Protein AF-A0A2V6KGW3-F1 (afdb_monomer)

Radius of gyration: 39.51 Å; Cα contacts (8 Å, |Δi|>4): 519; chains: 1; bounding box: 94×76×123 Å

Secondary structure (DSSP, 8-state):
--PPPSS-EEEES---S--BSSSTTB-B-TTS-BSS-EEEEEE-SSTTT-TTTT-TTTS----SGGGTTSS-BPPSEEEE----EEEEEETTSSSPEEEEEEPPPPPP-TT---TTPPPPPTT----S--EEEE--GGG-B-TTSPBPPTT-EEEEEEEEE-S-TTSTT--EEEEEEEEEE-PPPP-----------------------------------------------PPPP----------PPPPP--PPPPEEEEEEE--SSTT---EEEEEEEESSSS-EEEEETTEEEEE-STTEEEEEEEEPSS----

pLDDT: mean 72.22, std 17.81, range [37.62, 96.19]

Sequence (318 aa):
MASPGPTAQSVTNPQVGSTFDSGDLAGVDISNRPMFPALFITDITDPSTNPLAGDWQYDGTCSDLACSGRNGIPPHFVSGTWKGAVRLVDKTKNPPAITITPDSDPAVNNWNLGPGADQVPLGLTNQGYGAEVRWDIVRLWDKDGNPLQSGHTYRLYVMVHDGDQNNSGGDAGQMCGYIITLSAPSPTPTSTPTATFTPTATATATPTATFTPTATATSTPTATFTPTATATATATATFTPTPTATSTPTPTPTCAAITASETTTPASCFGGSNGSVTVTVSGGTAPYDVTVDGVTHSVATSGGTTTFTGLASGTYPA

Mean predicted aligned error: 18.61 Å

Structure (mmCIF, N/CA/C/O backbone):
data_AF-A0A2V6KGW3-F1
#
_entry.id   AF-A0A2V6KGW3-F1
#
loop_
_atom_site.group_PDB
_atom_site.id
_atom_site.type_symbol
_atom_site.label_atom_id
_atom_site.label_alt_id
_atom_site.label_comp_id
_atom_site.label_asym_id
_atom_site.label_entity_id
_atom_site.label_seq_id
_atom_site.pdbx_PDB_ins_code
_atom_site.Cartn_x
_atom_site.Cartn_y
_atom_site.Cartn_z
_atom_site.occupancy
_atom_site.B_iso_or_equiv
_atom_site.auth_seq_id
_atom_site.auth_comp_id
_atom_site.auth_asym_id
_atom_site.auth_atom_id
_atom_site.pdbx_PDB_model_num
ATOM 1 N N . MET A 1 1 ? 7.043 -20.577 -9.096 1.00 44.88 1 MET A N 1
ATOM 2 C CA . MET A 1 1 ? 6.430 -19.280 -9.439 1.00 44.88 1 MET A CA 1
ATOM 3 C C . MET A 1 1 ? 5.414 -19.522 -10.538 1.00 44.88 1 MET A C 1
ATOM 5 O O . MET A 1 1 ? 5.776 -20.149 -11.528 1.00 44.88 1 MET A O 1
ATOM 9 N N . ALA A 1 2 ? 4.154 -19.126 -10.351 1.00 37.62 2 ALA A N 1
ATOM 10 C CA . ALA A 1 2 ? 3.209 -19.096 -11.464 1.00 37.62 2 ALA A CA 1
ATOM 11 C C . ALA A 1 2 ? 3.734 -18.058 -12.464 1.00 37.62 2 ALA A C 1
ATOM 13 O O . ALA A 1 2 ? 3.895 -16.893 -12.111 1.00 37.62 2 ALA A O 1
ATOM 14 N N . SER A 1 3 ? 4.116 -18.508 -13.656 1.00 42.09 3 SER A N 1
ATOM 15 C CA . SER A 1 3 ? 4.583 -17.615 -14.714 1.00 42.09 3 SER A CA 1
ATOM 16 C C . SER A 1 3 ? 3.404 -16.732 -15.145 1.00 42.09 3 SER A C 1
ATOM 18 O O . SER A 1 3 ? 2.329 -17.284 -15.400 1.00 42.09 3 SER A O 1
ATOM 20 N N . PRO A 1 4 ? 3.551 -15.394 -15.176 1.00 52.88 4 PRO A N 1
ATOM 21 C CA . PRO A 1 4 ? 2.487 -14.517 -15.643 1.00 52.88 4 PRO A CA 1
ATOM 22 C C . PRO A 1 4 ? 2.170 -14.868 -17.101 1.00 52.88 4 PRO A C 1
ATOM 24 O O . PRO A 1 4 ? 3.038 -14.841 -17.972 1.00 52.88 4 PRO A O 1
ATOM 27 N N . GLY A 1 5 ? 0.929 -15.285 -17.351 1.00 50.62 5 GLY A N 1
ATOM 28 C CA . GLY A 1 5 ? 0.450 -15.548 -18.705 1.00 50.62 5 GLY A CA 1
ATOM 29 C C . GLY A 1 5 ? 0.170 -14.242 -19.461 1.00 50.62 5 GLY A C 1
ATOM 30 O O . GLY A 1 5 ? 0.071 -13.185 -18.844 1.00 50.62 5 GLY A O 1
ATOM 31 N N . PRO A 1 6 ? -0.046 -14.294 -20.786 1.00 55.75 6 PRO A N 1
ATOM 32 C CA . PRO A 1 6 ? -0.282 -13.115 -21.633 1.00 55.75 6 PRO A CA 1
ATOM 33 C C . PRO A 1 6 ? -1.623 -12.401 -21.374 1.00 55.75 6 PRO A C 1
ATOM 35 O O . PRO A 1 6 ? -1.976 -11.470 -22.088 1.00 55.75 6 PRO A O 1
ATOM 38 N N . THR A 1 7 ? -2.397 -12.841 -20.387 1.00 67.25 7 THR A N 1
ATOM 39 C CA . THR A 1 7 ? -3.729 -12.329 -20.056 1.00 67.25 7 THR A CA 1
ATOM 40 C C . THR A 1 7 ? -3.760 -11.922 -18.600 1.00 67.25 7 THR A C 1
ATOM 42 O O . THR A 1 7 ? -3.143 -12.591 -17.770 1.00 67.25 7 THR A O 1
ATOM 45 N N . ALA A 1 8 ? -4.519 -10.868 -18.302 1.00 77.94 8 ALA A N 1
ATOM 46 C CA . ALA A 1 8 ? -4.735 -10.415 -16.940 1.00 77.94 8 ALA A CA 1
ATOM 47 C C . ALA A 1 8 ? -5.280 -11.549 -16.059 1.00 77.94 8 ALA A C 1
ATOM 49 O O . ALA A 1 8 ? -6.185 -12.289 -16.460 1.00 77.94 8 ALA A O 1
ATOM 50 N N . GLN A 1 9 ? -4.688 -11.713 -14.882 1.00 84.94 9 GLN A N 1
ATOM 51 C CA . GLN A 1 9 ? -4.981 -12.798 -13.948 1.00 84.94 9 GLN A CA 1
ATOM 52 C C . GLN A 1 9 ? -5.084 -12.251 -12.533 1.00 84.94 9 GLN A C 1
ATOM 54 O O . GLN A 1 9 ? -4.666 -11.132 -12.274 1.00 84.94 9 GLN A O 1
ATOM 59 N N . SER A 1 10 ? -5.590 -13.073 -11.617 1.00 89.94 10 SER A N 1
ATOM 60 C CA . SER A 1 10 ? -5.690 -12.732 -10.199 1.00 89.94 10 SER A CA 1
ATOM 61 C C . SER A 1 10 ? -5.055 -13.828 -9.362 1.00 89.94 10 SER A C 1
ATOM 63 O O . SER A 1 10 ? -5.315 -15.012 -9.582 1.00 89.94 10 SER A O 1
ATOM 65 N N . VAL A 1 11 ? -4.231 -13.440 -8.393 1.00 89.94 11 VAL A N 1
ATOM 66 C CA . VAL A 1 11 ? -3.506 -14.360 -7.517 1.00 89.94 11 VAL A CA 1
ATOM 67 C C . VAL A 1 11 ? -3.659 -13.911 -6.071 1.00 89.94 11 VAL A C 1
ATOM 69 O O . VAL A 1 11 ? -3.327 -12.782 -5.719 1.00 89.94 11 VAL A O 1
ATOM 72 N N . THR A 1 12 ? -4.125 -14.818 -5.215 1.00 89.50 12 THR A N 1
ATOM 73 C CA . THR A 1 12 ? -4.145 -14.632 -3.759 1.00 89.50 12 THR A CA 1
ATOM 74 C C . THR A 1 12 ? -2.846 -15.159 -3.151 1.00 89.50 12 THR A C 1
ATOM 76 O O . THR A 1 12 ? -2.396 -16.247 -3.502 1.00 89.50 12 THR A O 1
ATOM 79 N N . ASN A 1 13 ? -2.269 -14.406 -2.215 1.00 85.31 13 ASN A N 1
ATOM 80 C CA . ASN A 1 13 ? -0.965 -14.644 -1.588 1.00 85.31 13 ASN A CA 1
ATOM 81 C C . ASN A 1 13 ? 0.140 -14.951 -2.627 1.00 85.31 13 ASN A C 1
ATOM 83 O O . ASN A 1 13 ? 0.728 -16.038 -2.598 1.00 85.31 13 ASN A O 1
ATOM 87 N N . PRO A 1 14 ? 0.395 -14.041 -3.587 1.00 88.44 14 PRO A N 1
ATOM 88 C CA . PRO A 1 14 ? 1.413 -14.253 -4.609 1.00 88.44 14 PRO A CA 1
ATOM 89 C C . PRO A 1 14 ? 2.801 -14.457 -3.991 1.00 88.44 14 PRO A C 1
ATOM 91 O O . PRO A 1 14 ? 3.188 -13.803 -3.026 1.00 88.44 14 PRO A O 1
ATOM 94 N N . GLN A 1 15 ? 3.580 -15.355 -4.591 1.00 86.38 15 GLN A N 1
ATOM 95 C CA . GLN A 1 15 ? 4.999 -15.493 -4.273 1.00 86.38 15 GLN A CA 1
ATOM 96 C C . GLN A 1 15 ? 5.782 -14.382 -4.981 1.00 86.38 15 GLN A C 1
ATOM 98 O O . GLN A 1 15 ? 5.677 -14.259 -6.199 1.00 86.38 15 GLN A O 1
ATOM 103 N N . VAL A 1 16 ? 6.589 -13.620 -4.238 1.00 85.19 16 VAL A N 1
ATOM 104 C CA . VAL A 1 16 ? 7.312 -12.435 -4.751 1.00 85.19 16 VAL A CA 1
ATOM 105 C C . VAL A 1 16 ? 8.824 -12.637 -4.926 1.00 85.19 16 VAL A C 1
ATOM 107 O O . VAL A 1 16 ? 9.569 -11.687 -5.133 1.00 85.19 16 VAL A O 1
ATOM 110 N N . GLY A 1 17 ? 9.305 -13.878 -4.840 1.00 84.62 17 GLY A N 1
ATOM 111 C CA . GLY A 1 17 ? 10.740 -14.155 -4.786 1.00 84.62 17 GLY A CA 1
ATOM 112 C C . GLY A 1 17 ? 11.305 -13.894 -3.389 1.00 84.62 17 GLY A C 1
ATOM 113 O O . GLY A 1 17 ? 10.691 -14.283 -2.397 1.00 84.62 17 GLY A O 1
ATOM 114 N N . SER A 1 18 ? 12.497 -13.300 -3.314 1.00 84.44 18 SER A N 1
ATOM 115 C CA . SER A 1 18 ? 13.150 -12.993 -2.038 1.00 84.44 18 SER A CA 1
ATOM 116 C C . SER A 1 18 ? 12.670 -11.664 -1.464 1.00 84.44 18 SER A C 1
ATOM 118 O O . SER A 1 18 ? 12.519 -10.693 -2.197 1.00 84.44 18 SER A O 1
ATOM 120 N N . THR A 1 19 ? 12.508 -11.607 -0.145 1.00 82.75 19 THR A N 1
ATOM 121 C CA . THR A 1 19 ? 12.207 -10.378 0.605 1.00 82.75 19 THR A CA 1
ATOM 122 C C . THR A 1 19 ? 13.418 -9.880 1.397 1.00 82.75 19 THR A C 1
ATOM 124 O O . THR A 1 19 ? 13.264 -9.136 2.359 1.00 82.75 19 THR A O 1
ATOM 127 N N . PHE A 1 20 ? 14.635 -10.329 1.075 1.00 78.88 20 PHE A N 1
ATOM 128 C CA . PHE A 1 20 ? 15.854 -9.783 1.680 1.00 78.88 20 PHE A CA 1
ATOM 129 C C . PHE A 1 20 ? 16.236 -8.453 1.020 1.00 78.88 20 PHE A C 1
ATOM 131 O O . PHE A 1 20 ? 16.115 -8.316 -0.196 1.00 78.88 20 PHE A O 1
ATOM 138 N N . ASP A 1 21 ? 16.722 -7.495 1.806 1.00 74.00 21 ASP A N 1
ATOM 139 C CA . ASP A 1 21 ? 17.112 -6.150 1.356 1.00 74.00 21 ASP A CA 1
ATOM 140 C C . ASP A 1 21 ? 18.602 -6.044 0.966 1.00 74.00 21 ASP A C 1
ATOM 142 O O . ASP A 1 21 ? 19.047 -5.052 0.394 1.00 74.00 21 ASP A O 1
ATOM 146 N N . SER A 1 22 ? 19.391 -7.075 1.278 1.00 74.00 22 SER A N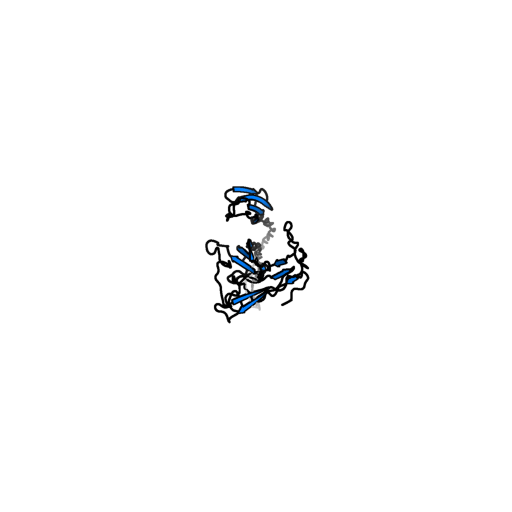 1
ATOM 147 C CA . SER A 1 22 ? 20.843 -7.066 1.142 1.00 74.00 22 SER A CA 1
ATOM 148 C C . SER A 1 22 ? 21.418 -8.482 1.010 1.00 74.00 22 SER A C 1
ATOM 150 O O . SER A 1 22 ? 20.741 -9.498 1.192 1.00 74.00 22 SER A O 1
ATOM 152 N N . GLY A 1 23 ? 22.684 -8.555 0.596 1.00 79.00 23 GLY A N 1
ATOM 153 C CA . GLY A 1 23 ? 23.363 -9.810 0.278 1.00 79.00 23 GLY A CA 1
ATOM 154 C C . GLY A 1 23 ? 23.037 -10.373 -1.112 1.00 79.00 23 GLY A C 1
ATOM 155 O O . GLY A 1 23 ? 22.405 -9.739 -1.965 1.00 79.00 23 GLY A O 1
ATOM 156 N N . ASP A 1 24 ? 23.517 -11.590 -1.366 1.00 81.12 24 ASP A N 1
ATOM 157 C CA . ASP A 1 24 ? 23.386 -12.237 -2.681 1.00 81.12 24 ASP A CA 1
ATOM 158 C C . ASP A 1 24 ? 21.942 -12.618 -3.001 1.00 81.12 24 ASP A C 1
ATOM 160 O O . ASP A 1 24 ? 21.527 -12.583 -4.156 1.00 81.12 24 ASP A O 1
ATOM 164 N N . LEU A 1 25 ? 21.179 -12.957 -1.962 1.00 82.25 25 LEU A N 1
ATOM 165 C CA . LEU A 1 25 ? 19.783 -13.358 -2.066 1.00 82.25 25 LEU A CA 1
ATOM 166 C C . LEU A 1 25 ? 18.825 -12.167 -1.998 1.00 82.25 25 LEU A C 1
ATOM 168 O O . LEU A 1 25 ? 17.626 -12.391 -1.903 1.00 82.25 25 LEU A O 1
ATOM 172 N N . ALA A 1 26 ? 19.310 -10.923 -2.012 1.00 82.06 26 ALA A N 1
ATOM 173 C CA . ALA A 1 26 ? 18.441 -9.755 -1.933 1.00 82.06 26 ALA A CA 1
ATOM 174 C C . ALA A 1 26 ? 17.447 -9.707 -3.103 1.00 82.06 26 ALA A C 1
ATOM 176 O O . ALA A 1 26 ? 17.828 -9.929 -4.253 1.00 82.06 26 ALA A O 1
ATOM 177 N N . GLY A 1 27 ? 16.190 -9.388 -2.815 1.00 84.56 27 GLY A N 1
ATOM 178 C CA . GLY A 1 27 ? 15.137 -9.155 -3.802 1.00 84.56 27 GLY A CA 1
ATOM 179 C C . GLY A 1 27 ? 14.988 -7.679 -4.145 1.00 84.56 27 GLY A C 1
ATOM 180 O O . GLY A 1 27 ? 13.867 -7.187 -4.204 1.00 84.56 27 GLY A O 1
ATOM 181 N N . VAL A 1 28 ? 16.105 -6.967 -4.315 1.00 83.38 28 VAL A N 1
ATOM 182 C CA . VAL A 1 28 ? 16.130 -5.508 -4.491 1.00 83.38 28 VAL A CA 1
ATOM 183 C C . VAL A 1 28 ? 16.809 -5.071 -5.785 1.00 83.38 28 VAL A C 1
ATOM 185 O O . VAL A 1 28 ? 17.646 -5.793 -6.335 1.00 83.38 28 VAL A O 1
ATOM 188 N N . ASP A 1 29 ? 16.475 -3.875 -6.254 1.00 84.12 29 ASP A N 1
ATOM 189 C CA . ASP A 1 29 ? 17.140 -3.232 -7.381 1.00 84.12 29 ASP A CA 1
ATOM 190 C C . ASP A 1 29 ? 18.533 -2.673 -7.022 1.00 84.12 29 ASP A C 1
ATOM 192 O O . ASP A 1 29 ? 19.061 -2.868 -5.924 1.00 84.12 29 ASP A O 1
ATOM 196 N N . ILE A 1 30 ? 19.159 -1.970 -7.970 1.00 80.44 30 ILE A N 1
ATOM 197 C CA . ILE A 1 30 ? 20.481 -1.344 -7.786 1.00 80.44 30 ILE A CA 1
ATOM 198 C C . ILE A 1 30 ? 20.490 -0.188 -6.770 1.00 80.44 30 ILE A C 1
ATOM 200 O O . ILE A 1 30 ? 21.560 0.258 -6.363 1.00 80.44 30 ILE A O 1
ATOM 204 N N . SER A 1 31 ? 19.318 0.304 -6.375 1.00 78.81 31 SER A N 1
ATOM 205 C CA . SER A 1 31 ? 19.105 1.344 -5.368 1.00 78.81 31 SER A CA 1
ATOM 206 C C . SER A 1 31 ? 18.593 0.770 -4.040 1.00 78.81 31 SER A C 1
ATOM 208 O O . SER A 1 31 ? 18.186 1.538 -3.173 1.00 78.81 31 SER A O 1
ATOM 210 N N . ASN A 1 32 ? 18.648 -0.557 -3.862 1.00 78.06 32 ASN A N 1
ATOM 211 C CA . ASN A 1 32 ? 18.159 -1.290 -2.690 1.00 78.06 32 ASN A CA 1
ATOM 212 C C . ASN A 1 32 ? 16.641 -1.176 -2.451 1.00 78.06 32 ASN A C 1
ATOM 214 O O . ASN A 1 32 ? 16.175 -1.295 -1.320 1.00 78.06 32 ASN A O 1
ATOM 218 N N . ARG A 1 33 ? 15.856 -0.975 -3.512 1.00 80.94 33 ARG A N 1
ATOM 219 C CA . ARG A 1 33 ? 14.388 -0.959 -3.459 1.00 80.94 33 ARG A CA 1
ATOM 220 C C . ARG A 1 33 ? 13.814 -2.352 -3.727 1.00 80.94 33 ARG A C 1
ATOM 222 O O . ARG A 1 33 ? 14.315 -3.012 -4.637 1.00 80.94 33 ARG A O 1
ATOM 229 N N . PRO A 1 34 ? 12.790 -2.826 -2.992 1.00 86.06 34 PRO A N 1
ATOM 230 C CA . PRO A 1 34 ? 12.183 -4.131 -3.250 1.00 86.06 34 PRO A CA 1
ATOM 231 C C . PRO A 1 34 ? 11.639 -4.285 -4.676 1.00 86.06 34 PRO A C 1
ATOM 233 O O . PRO A 1 34 ? 10.832 -3.487 -5.136 1.00 86.06 34 PRO A O 1
ATOM 236 N N . MET A 1 35 ? 11.999 -5.385 -5.340 1.00 87.56 35 MET A N 1
ATOM 237 C CA . MET A 1 35 ? 11.552 -5.741 -6.696 1.00 87.56 35 MET A CA 1
ATOM 238 C C . MET A 1 35 ? 10.160 -6.395 -6.724 1.00 87.56 35 MET A C 1
ATOM 240 O O . MET A 1 35 ? 9.835 -7.181 -7.615 1.00 87.56 35 MET A O 1
ATOM 244 N N . PHE A 1 36 ? 9.329 -6.083 -5.734 1.00 88.81 36 PHE A N 1
ATOM 245 C CA . PHE A 1 36 ? 7.941 -6.510 -5.618 1.00 88.81 36 PHE A CA 1
ATOM 246 C C . PHE A 1 36 ? 7.108 -5.365 -5.030 1.00 88.81 36 PHE A C 1
ATOM 248 O O . PHE A 1 36 ? 7.671 -4.518 -4.337 1.00 88.81 36 PHE A O 1
ATOM 255 N N . PRO A 1 37 ? 5.780 -5.319 -5.265 1.00 89.69 37 PRO A N 1
ATOM 256 C CA . PRO A 1 37 ? 4.925 -4.345 -4.596 1.00 89.69 37 PRO A CA 1
ATOM 257 C C . PRO A 1 37 ? 5.074 -4.468 -3.080 1.00 89.69 37 PRO A C 1
ATOM 259 O O . PRO A 1 37 ? 4.759 -5.511 -2.513 1.00 89.69 37 PRO A O 1
ATOM 262 N N . ALA A 1 38 ? 5.561 -3.426 -2.424 1.00 87.81 38 ALA A N 1
ATOM 263 C CA . ALA A 1 38 ? 5.932 -3.477 -1.018 1.00 87.81 38 ALA A CA 1
ATOM 264 C C . ALA A 1 38 ? 5.128 -2.456 -0.216 1.00 87.81 38 ALA A C 1
ATOM 266 O O . ALA A 1 38 ? 5.055 -1.286 -0.591 1.00 87.81 38 ALA A O 1
ATOM 267 N N . LEU A 1 39 ? 4.547 -2.905 0.897 1.00 85.94 39 LEU A N 1
ATOM 268 C CA . LEU A 1 39 ? 3.917 -2.045 1.895 1.00 85.94 39 LEU A CA 1
ATOM 269 C C . LEU A 1 39 ? 4.831 -1.904 3.113 1.00 85.94 39 LEU A C 1
ATOM 271 O O . LEU A 1 39 ? 5.285 -2.898 3.672 1.00 85.94 39 LEU A O 1
ATOM 275 N N . PHE A 1 40 ? 5.038 -0.677 3.562 1.00 80.94 40 PHE A N 1
ATOM 276 C CA . PHE A 1 40 ? 5.762 -0.347 4.782 1.00 80.94 40 PHE A CA 1
ATOM 277 C C . PHE A 1 40 ? 4.824 0.377 5.742 1.00 80.94 40 PHE A C 1
ATOM 279 O O . PHE A 1 40 ? 3.942 1.127 5.310 1.00 80.94 40 PHE A O 1
ATOM 286 N N . ILE A 1 41 ? 4.982 0.110 7.037 1.00 79.06 41 ILE A N 1
ATOM 287 C CA . ILE A 1 41 ? 4.051 0.557 8.071 1.00 79.06 41 ILE A CA 1
ATOM 288 C C . ILE A 1 41 ? 4.826 1.176 9.226 1.00 79.06 41 ILE A C 1
ATOM 290 O O . ILE A 1 41 ? 5.687 0.537 9.831 1.00 79.06 41 ILE A O 1
ATOM 294 N N . THR A 1 42 ? 4.448 2.402 9.559 1.00 76.88 42 THR A N 1
ATOM 295 C CA . THR A 1 42 ? 5.004 3.191 10.656 1.00 76.88 42 THR A CA 1
ATOM 296 C C . THR A 1 42 ? 3.895 3.461 11.658 1.00 76.88 42 THR A C 1
ATOM 298 O O . THR A 1 42 ? 2.894 4.083 11.304 1.00 76.88 42 THR A O 1
ATOM 301 N N . ASP A 1 43 ? 4.055 3.021 12.904 1.00 79.12 43 ASP A N 1
ATOM 302 C CA . ASP A 1 43 ? 3.190 3.478 13.993 1.00 79.12 43 ASP A CA 1
ATOM 303 C C . ASP A 1 43 ? 3.545 4.930 14.338 1.00 79.12 43 ASP A C 1
ATOM 305 O O . ASP A 1 43 ? 4.672 5.228 14.734 1.00 79.12 43 ASP A O 1
ATOM 309 N N . ILE A 1 44 ? 2.588 5.835 14.146 1.00 77.12 44 ILE A N 1
ATOM 310 C CA . ILE A 1 44 ? 2.713 7.274 14.407 1.00 77.12 44 ILE A CA 1
ATOM 311 C C . ILE A 1 44 ? 1.745 7.736 15.496 1.00 77.12 44 ILE A C 1
ATOM 313 O O . ILE A 1 44 ? 1.414 8.919 15.556 1.00 77.12 44 ILE A O 1
ATOM 317 N N . THR A 1 45 ? 1.271 6.819 16.343 1.00 76.56 45 THR A N 1
ATOM 318 C CA . THR A 1 45 ? 0.362 7.137 17.456 1.00 76.56 45 THR A CA 1
ATOM 319 C C . THR A 1 45 ? 0.962 8.197 18.378 1.00 76.56 45 THR A C 1
ATOM 321 O O . THR A 1 45 ? 0.259 9.104 18.816 1.00 76.56 45 THR A O 1
ATOM 324 N N . ASP A 1 46 ? 2.276 8.129 18.606 1.00 77.44 46 ASP A N 1
ATOM 325 C CA . ASP A 1 46 ? 3.062 9.208 19.201 1.00 77.44 46 ASP A CA 1
ATOM 326 C C . ASP A 1 46 ? 4.152 9.675 18.215 1.00 77.44 46 ASP A C 1
ATOM 328 O O . ASP A 1 46 ? 5.271 9.152 18.197 1.00 77.44 46 ASP A O 1
ATOM 332 N N . PRO A 1 47 ? 3.859 10.676 17.368 1.00 63.88 47 PRO A N 1
ATOM 333 C CA . PRO A 1 47 ? 4.790 11.121 16.337 1.00 63.88 47 PRO A CA 1
ATOM 334 C C . PRO A 1 47 ? 6.008 11.852 16.920 1.00 63.88 47 PRO A C 1
ATOM 336 O O . PRO A 1 47 ? 6.986 12.061 16.203 1.00 63.88 47 PRO A O 1
ATOM 339 N N . SER A 1 48 ? 5.972 12.245 18.201 1.00 60.47 48 SER A N 1
ATOM 340 C CA . SER A 1 48 ? 7.080 12.938 18.866 1.00 60.47 48 SER A CA 1
ATOM 341 C C . SER A 1 48 ? 8.233 12.001 19.226 1.00 60.47 48 SER A C 1
ATOM 343 O O . SER A 1 48 ? 9.379 12.441 19.331 1.00 60.47 48 SER A O 1
ATOM 345 N N . THR A 1 49 ? 7.946 10.706 19.364 1.00 58.34 49 THR A N 1
ATOM 346 C CA . THR A 1 49 ? 8.934 9.692 19.727 1.00 58.34 49 THR A CA 1
ATOM 347 C C . THR A 1 49 ? 9.414 8.876 18.533 1.00 58.34 49 THR A C 1
ATOM 349 O O . THR A 1 49 ? 10.490 8.282 18.628 1.00 58.34 49 THR A O 1
ATOM 352 N N . ASN A 1 50 ? 8.681 8.851 17.405 1.00 58.69 50 ASN A N 1
ATOM 353 C CA . ASN A 1 50 ? 9.080 8.016 16.270 1.00 58.69 50 ASN A CA 1
ATOM 354 C C . ASN A 1 50 ? 8.530 8.404 14.872 1.00 58.69 50 ASN A C 1
ATOM 356 O O . ASN A 1 50 ? 7.870 7.600 14.214 1.00 58.69 50 ASN A O 1
ATOM 360 N N . PRO A 1 51 ? 8.806 9.615 14.352 1.00 58.91 51 PRO A N 1
ATOM 361 C CA . PRO A 1 51 ? 8.155 10.120 13.134 1.00 58.91 51 PRO A CA 1
ATOM 362 C C . PRO A 1 51 ? 8.534 9.392 11.827 1.00 58.91 51 PRO A C 1
ATOM 364 O O . PRO A 1 51 ? 7.886 9.630 10.800 1.00 58.91 51 PRO A O 1
ATOM 367 N N . LEU A 1 52 ? 9.583 8.557 11.859 1.00 59.28 52 LEU A N 1
ATOM 368 C CA . LEU A 1 52 ? 10.217 7.912 10.698 1.00 59.28 52 LEU A CA 1
ATOM 369 C C . LEU A 1 52 ? 10.432 6.392 10.876 1.00 59.28 52 LEU A C 1
ATOM 371 O O . LEU A 1 52 ? 11.038 5.758 10.021 1.00 59.28 52 LEU A O 1
ATOM 375 N N . ALA A 1 53 ? 9.964 5.783 11.969 1.00 57.16 53 ALA A N 1
ATOM 376 C CA . ALA A 1 53 ? 10.135 4.344 12.197 1.00 57.16 53 ALA A CA 1
ATOM 377 C C . ALA A 1 53 ? 9.406 3.484 11.170 1.00 57.16 53 ALA A C 1
ATOM 379 O O . ALA A 1 53 ? 8.200 3.596 11.033 1.00 57.16 53 ALA A O 1
ATOM 380 N N . GLY A 1 54 ? 10.063 2.529 10.528 1.00 56.88 54 GLY A N 1
ATOM 381 C CA . GLY A 1 54 ? 9.423 1.707 9.501 1.00 56.88 54 GLY A CA 1
ATOM 382 C C . GLY A 1 54 ? 9.226 2.453 8.181 1.00 56.88 54 GLY A C 1
ATOM 383 O O . GLY A 1 54 ? 8.653 1.890 7.252 1.00 56.88 54 GLY A O 1
ATOM 384 N N . ASP A 1 55 ? 9.726 3.691 8.077 1.00 63.25 55 ASP A N 1
ATOM 385 C CA . ASP A 1 55 ? 9.981 4.330 6.795 1.00 63.25 55 ASP A CA 1
ATOM 386 C C . ASP A 1 55 ? 11.253 3.713 6.207 1.00 63.25 55 ASP A C 1
ATOM 388 O O . ASP A 1 55 ? 12.346 3.830 6.769 1.00 63.25 55 ASP A O 1
ATOM 392 N N . TRP A 1 56 ? 11.106 3.045 5.065 1.00 66.50 56 TRP A N 1
ATOM 393 C CA . TRP A 1 56 ? 12.206 2.348 4.402 1.00 66.50 56 TRP A CA 1
ATOM 394 C C . TRP A 1 56 ? 13.364 3.284 4.020 1.00 66.50 56 TRP A C 1
ATOM 396 O O . TRP A 1 56 ? 14.490 2.823 3.855 1.00 66.50 56 TRP A O 1
ATOM 406 N N . GLN A 1 57 ? 13.112 4.592 3.869 1.00 58.94 57 GLN A N 1
ATOM 407 C CA . GLN A 1 57 ? 14.147 5.568 3.515 1.00 58.94 57 GLN A CA 1
ATOM 408 C C . GLN A 1 57 ? 15.038 5.943 4.702 1.00 58.94 57 GLN A C 1
ATOM 410 O O . GLN A 1 57 ? 16.141 6.455 4.499 1.00 58.94 57 GLN A O 1
ATOM 415 N N . TYR A 1 58 ? 14.563 5.714 5.929 1.00 58.06 58 TYR A N 1
ATOM 416 C CA . TYR A 1 58 ? 15.203 6.184 7.157 1.00 58.06 58 TYR A CA 1
ATOM 417 C C . TYR A 1 58 ? 15.657 5.052 8.079 1.00 58.06 58 TYR A C 1
ATOM 419 O O . TYR A 1 58 ? 16.657 5.215 8.782 1.00 58.06 58 TYR A O 1
ATOM 427 N N . ASP A 1 59 ? 14.993 3.897 8.039 1.00 56.56 59 ASP A N 1
ATOM 428 C CA . ASP A 1 59 ? 15.473 2.691 8.704 1.00 56.56 59 ASP A CA 1
ATOM 429 C C . ASP A 1 59 ? 16.548 2.026 7.827 1.00 56.56 59 ASP A C 1
ATOM 431 O O . ASP A 1 59 ? 16.277 1.518 6.744 1.00 56.56 59 ASP A O 1
ATOM 435 N N . GLY A 1 60 ? 17.807 2.071 8.275 1.00 52.06 60 GLY A N 1
ATOM 436 C CA . GLY A 1 60 ? 18.954 1.529 7.537 1.00 52.06 60 GLY A CA 1
ATOM 437 C C . GLY A 1 60 ? 18.842 0.038 7.165 1.00 52.06 60 GLY A C 1
ATOM 438 O O . GLY A 1 60 ? 18.084 -0.722 7.760 1.00 52.06 60 GLY A O 1
ATOM 439 N N . THR A 1 61 ? 19.661 -0.387 6.196 1.00 49.22 61 THR A N 1
ATOM 440 C CA . THR A 1 61 ? 19.704 -1.757 5.642 1.00 49.22 61 THR A CA 1
ATOM 441 C C . THR A 1 61 ? 19.983 -2.819 6.712 1.00 49.22 61 THR A C 1
ATOM 443 O O . THR A 1 61 ? 20.953 -2.671 7.465 1.00 49.22 61 THR A O 1
ATOM 446 N N . CYS A 1 62 ? 19.222 -3.916 6.743 1.00 49.38 62 CYS A N 1
ATOM 447 C CA . CYS A 1 62 ? 19.435 -5.022 7.675 1.00 49.38 62 CYS A CA 1
ATOM 448 C C . CYS A 1 62 ? 19.636 -6.377 6.980 1.00 49.38 62 CYS A C 1
ATOM 450 O O . CYS A 1 62 ? 18.716 -6.990 6.454 1.00 49.38 62 CYS A O 1
ATOM 452 N N . SER A 1 63 ? 20.843 -6.923 7.106 1.00 51.19 63 SER A N 1
ATOM 453 C CA . SER A 1 63 ? 21.293 -8.119 6.389 1.00 51.19 63 SER A CA 1
ATOM 454 C C . SER A 1 63 ? 21.054 -9.469 7.072 1.00 51.19 63 SER A C 1
ATOM 456 O O . SER A 1 63 ? 21.716 -10.441 6.703 1.00 51.19 63 SER A O 1
ATOM 458 N N . ASP A 1 64 ? 20.189 -9.563 8.086 1.00 51.97 64 ASP A N 1
ATOM 459 C CA . ASP A 1 64 ? 19.960 -10.821 8.809 1.00 51.97 64 ASP A CA 1
ATOM 460 C C . ASP A 1 64 ? 18.488 -11.262 8.874 1.00 51.97 64 ASP A C 1
ATOM 462 O O . ASP A 1 64 ? 17.548 -10.510 8.611 1.00 51.97 64 ASP A O 1
ATOM 466 N N . LEU A 1 65 ? 18.298 -12.543 9.214 1.00 50.84 65 LEU A N 1
ATOM 467 C CA . LEU A 1 65 ? 16.985 -13.183 9.322 1.00 50.84 65 LEU A CA 1
ATOM 468 C C . LEU A 1 65 ? 16.129 -12.595 10.457 1.00 50.84 65 LEU A C 1
ATOM 470 O O . LEU A 1 65 ? 14.914 -12.764 10.437 1.00 50.84 65 LEU A O 1
ATOM 474 N N . ALA A 1 66 ? 16.745 -11.931 11.443 1.00 45.81 66 ALA A N 1
ATOM 475 C CA . ALA A 1 66 ? 16.052 -11.329 12.581 1.00 45.81 66 ALA A CA 1
ATOM 476 C C . ALA A 1 66 ? 15.334 -10.021 12.201 1.00 45.81 66 ALA A C 1
ATOM 478 O O . ALA A 1 66 ? 14.514 -9.525 12.968 1.00 45.81 66 ALA A O 1
ATOM 479 N N . CYS A 1 67 ? 15.595 -9.495 11.000 1.00 50.47 67 CYS A N 1
ATOM 480 C CA . CYS A 1 67 ? 14.916 -8.347 10.403 1.00 50.47 67 CYS A CA 1
ATOM 481 C C . CYS A 1 67 ? 13.828 -8.708 9.384 1.00 50.47 67 CYS A C 1
ATOM 483 O O . CYS A 1 67 ? 13.334 -7.818 8.686 1.00 50.47 67 CYS A O 1
ATOM 485 N N . SER A 1 68 ? 13.436 -9.983 9.275 1.00 43.22 68 SER A N 1
ATOM 486 C CA . SER A 1 68 ? 12.300 -10.385 8.443 1.00 43.22 68 SER A CA 1
ATOM 487 C C . SER A 1 68 ? 11.043 -9.604 8.860 1.00 43.22 68 SER A C 1
ATOM 489 O O . SER A 1 68 ? 10.469 -9.883 9.909 1.00 43.22 68 SER A O 1
ATOM 491 N N . GLY A 1 69 ? 10.648 -8.604 8.069 1.00 44.19 69 GLY A N 1
ATOM 492 C CA . GLY A 1 69 ? 9.533 -7.698 8.387 1.00 44.19 69 GLY A CA 1
ATOM 493 C C . GLY A 1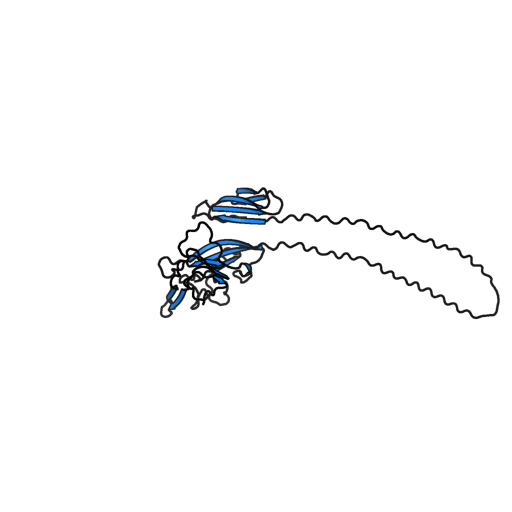 69 ? 9.825 -6.211 8.155 1.00 44.19 69 GLY A C 1
ATOM 494 O O . GLY A 1 69 ? 8.889 -5.457 7.917 1.00 44.19 69 GLY A O 1
ATOM 495 N N . ARG A 1 70 ? 11.101 -5.790 8.112 1.00 53.78 70 ARG A N 1
ATOM 496 C CA . ARG A 1 70 ? 11.489 -4.414 7.717 1.00 53.78 70 ARG A CA 1
ATOM 497 C C . ARG A 1 70 ? 11.535 -4.180 6.201 1.00 53.78 70 ARG A C 1
ATOM 499 O O . ARG A 1 70 ? 11.566 -3.044 5.746 1.00 53.78 70 ARG A O 1
ATOM 506 N N . ASN A 1 71 ? 11.489 -5.250 5.412 1.00 65.19 71 ASN A N 1
ATOM 507 C CA . ASN A 1 71 ? 11.867 -5.247 3.993 1.00 65.19 71 ASN A CA 1
ATOM 508 C C . ASN A 1 71 ? 10.682 -5.078 3.029 1.00 65.19 71 ASN A C 1
ATOM 510 O O . ASN A 1 71 ? 10.743 -5.507 1.877 1.00 65.19 71 ASN A O 1
ATOM 514 N N . GLY A 1 72 ? 9.595 -4.478 3.513 1.00 79.50 72 GLY A N 1
ATOM 515 C CA . GLY A 1 72 ? 8.348 -4.366 2.773 1.00 79.50 72 GLY A CA 1
ATOM 516 C C . GLY A 1 72 ? 7.503 -5.635 2.871 1.00 79.50 72 GLY A C 1
ATOM 517 O O . GLY A 1 72 ? 7.959 -6.755 2.639 1.00 79.50 72 GLY A O 1
ATOM 518 N N . ILE A 1 73 ? 6.237 -5.457 3.223 1.00 86.00 73 ILE A N 1
ATOM 519 C CA . ILE A 1 73 ? 5.249 -6.524 3.333 1.00 86.00 73 ILE A CA 1
ATOM 520 C C . ILE A 1 73 ? 4.727 -6.826 1.919 1.00 86.00 73 ILE A C 1
ATOM 522 O O . ILE A 1 73 ? 4.207 -5.913 1.268 1.00 86.00 73 ILE A O 1
ATOM 526 N N . PRO A 1 74 ? 4.828 -8.071 1.416 1.00 89.75 74 PRO A N 1
ATOM 527 C CA . PRO A 1 74 ? 4.300 -8.434 0.104 1.00 89.75 74 PRO A CA 1
ATOM 528 C C . PRO A 1 74 ? 2.763 -8.419 0.085 1.00 89.75 74 PRO A C 1
ATOM 530 O O . PRO A 1 74 ? 2.131 -8.568 1.136 1.00 89.75 74 PRO A O 1
ATOM 533 N N . PRO A 1 75 ? 2.137 -8.255 -1.093 1.00 91.56 75 PRO A N 1
ATOM 534 C CA . PRO A 1 75 ? 0.691 -8.176 -1.202 1.00 91.56 75 PRO A CA 1
ATOM 535 C C . PRO A 1 75 ? 0.038 -9.517 -0.870 1.00 91.56 75 PRO A C 1
ATOM 537 O O . PRO A 1 75 ? 0.569 -10.595 -1.135 1.00 91.56 75 PRO A O 1
ATOM 540 N N . HIS A 1 76 ? -1.179 -9.440 -0.348 1.00 91.62 76 HIS A N 1
ATOM 541 C CA . HIS A 1 76 ? -2.044 -10.595 -0.124 1.00 91.62 76 HIS A CA 1
ATOM 542 C C . HIS A 1 76 ? -2.885 -10.935 -1.359 1.00 91.62 76 HIS A C 1
ATOM 544 O O . HIS A 1 76 ? -3.450 -12.026 -1.443 1.00 91.62 76 HIS A O 1
ATOM 550 N N . PHE A 1 77 ? -2.970 -10.023 -2.326 1.00 90.50 77 PHE A N 1
ATOM 551 C CA . PHE A 1 77 ? -3.652 -10.235 -3.594 1.00 90.50 77 PHE A CA 1
ATOM 552 C C . PHE A 1 77 ? -3.075 -9.316 -4.668 1.00 90.50 77 PHE A C 1
ATOM 554 O O . PHE A 1 77 ? -2.785 -8.152 -4.394 1.00 90.50 77 PHE A O 1
ATOM 561 N N . VAL A 1 78 ? -2.928 -9.844 -5.879 1.00 91.69 78 VAL A N 1
ATOM 562 C CA . VAL A 1 78 ? -2.552 -9.083 -7.073 1.00 91.69 78 VAL A CA 1
ATOM 563 C C . VAL A 1 78 ? -3.497 -9.467 -8.201 1.00 91.69 78 VAL A C 1
ATOM 565 O O . VAL A 1 78 ? -3.767 -10.653 -8.392 1.00 91.69 78 VAL A O 1
ATOM 568 N N . SER A 1 79 ? -3.985 -8.477 -8.942 1.00 91.62 79 SER A N 1
ATOM 569 C CA . SER A 1 79 ? -4.803 -8.670 -10.136 1.00 91.62 79 SER A CA 1
ATOM 570 C C . SER A 1 79 ? -4.353 -7.742 -11.259 1.00 91.62 79 SER A C 1
ATOM 572 O O . SER A 1 79 ? -3.906 -6.633 -10.997 1.00 91.62 79 SER A O 1
ATOM 574 N N . GLY A 1 80 ? -4.439 -8.177 -12.510 1.00 90.94 80 GLY A N 1
ATOM 575 C CA . GLY A 1 80 ? -4.028 -7.410 -13.684 1.00 90.94 80 GLY A CA 1
ATOM 576 C C . GLY A 1 80 ? -2.886 -8.059 -14.443 1.00 90.94 80 GLY A C 1
ATOM 577 O O . GLY A 1 80 ? -2.823 -9.280 -14.579 1.00 90.94 80 GLY A O 1
ATOM 578 N N . THR A 1 81 ? -2.005 -7.228 -14.987 1.00 87.50 81 THR A N 1
ATOM 579 C CA . THR A 1 81 ? -0.798 -7.672 -15.690 1.00 87.50 81 THR A CA 1
ATOM 580 C C . THR A 1 81 ? 0.435 -7.228 -14.930 1.00 87.50 81 THR A C 1
ATOM 582 O O . THR A 1 81 ? 0.566 -6.056 -14.592 1.00 87.50 81 THR A O 1
ATOM 585 N N . TRP A 1 82 ? 1.349 -8.160 -14.696 1.00 86.12 82 TRP A N 1
ATOM 586 C CA . TRP A 1 82 ? 2.633 -7.925 -14.045 1.00 86.12 82 TRP A CA 1
ATOM 587 C C . TRP A 1 82 ? 3.694 -8.808 -14.696 1.00 86.12 82 TRP A C 1
ATOM 589 O O . TRP A 1 82 ? 3.382 -9.714 -15.473 1.00 86.12 82 TRP A O 1
ATOM 599 N N . LYS A 1 83 ? 4.952 -8.561 -14.349 1.00 85.25 83 LYS A N 1
ATOM 600 C CA . LYS A 1 83 ? 6.093 -9.348 -14.809 1.00 85.25 83 LYS A CA 1
ATOM 601 C C . LYS A 1 83 ? 7.085 -9.578 -13.681 1.00 85.25 83 LYS A C 1
ATOM 603 O O . LYS A 1 83 ? 7.077 -8.851 -12.688 1.00 85.25 83 LYS A O 1
ATOM 608 N N . GLY A 1 84 ? 7.897 -10.619 -13.822 1.00 86.81 84 GLY A N 1
ATOM 609 C CA . GLY A 1 84 ? 9.006 -10.875 -12.921 1.00 86.81 84 GLY A CA 1
ATOM 610 C C . GLY A 1 84 ? 10.242 -10.069 -13.305 1.00 86.81 84 GLY A C 1
ATOM 611 O O . GLY A 1 84 ? 10.301 -9.410 -14.346 1.00 86.81 84 GLY A O 1
ATOM 612 N N . ALA A 1 85 ? 11.251 -10.156 -12.450 1.00 87.62 85 ALA A N 1
ATOM 613 C CA . ALA A 1 85 ? 12.596 -9.714 -12.753 1.00 87.62 85 ALA A CA 1
ATOM 614 C C . ALA A 1 85 ? 13.608 -10.640 -12.079 1.00 87.62 85 ALA A C 1
ATOM 616 O O . ALA A 1 85 ? 13.359 -11.192 -11.005 1.00 87.62 85 ALA A O 1
ATOM 617 N N . VAL A 1 86 ? 14.768 -10.786 -12.708 1.00 88.50 86 VAL A N 1
ATOM 618 C CA . VAL A 1 86 ? 15.904 -11.530 -12.169 1.00 88.50 86 VAL A CA 1
ATOM 619 C C . VAL A 1 86 ? 16.990 -10.548 -11.764 1.00 88.50 86 VAL A C 1
ATOM 621 O O . VAL A 1 86 ? 17.428 -9.721 -12.563 1.00 88.50 86 VAL A O 1
ATOM 624 N N . ARG A 1 87 ? 17.457 -10.677 -10.523 1.00 88.19 87 ARG A N 1
ATOM 625 C CA . ARG A 1 87 ? 18.645 -9.988 -10.027 1.00 88.19 87 ARG A CA 1
ATOM 626 C C . ARG A 1 87 ? 19.862 -10.894 -10.166 1.00 88.19 87 ARG A C 1
ATOM 628 O O . ARG A 1 87 ? 19.889 -11.989 -9.609 1.00 88.19 87 ARG A O 1
ATOM 635 N N . LEU A 1 88 ? 20.880 -10.417 -10.870 1.00 89.75 88 LEU A N 1
ATOM 636 C CA . LEU A 1 88 ? 22.176 -11.074 -11.001 1.00 89.75 88 LEU A CA 1
ATOM 637 C C . LEU A 1 88 ? 23.237 -10.294 -10.220 1.00 89.75 88 LEU A C 1
ATOM 639 O O . LEU A 1 88 ? 23.321 -9.073 -10.345 1.00 89.75 88 LEU A O 1
ATOM 643 N N . VAL A 1 89 ? 24.063 -11.007 -9.450 1.00 90.06 89 VAL A N 1
ATOM 644 C CA . VAL A 1 89 ? 25.232 -10.455 -8.748 1.00 90.06 89 VAL A CA 1
ATOM 645 C C . VAL A 1 89 ? 26.501 -11.068 -9.341 1.00 90.06 89 VAL A C 1
ATOM 647 O O . VAL A 1 89 ? 26.813 -12.233 -9.094 1.00 90.06 89 VAL A O 1
ATOM 650 N N . ASP A 1 90 ? 27.246 -10.288 -10.121 1.00 92.50 90 ASP A N 1
ATOM 651 C CA . ASP A 1 90 ? 28.532 -10.685 -10.693 1.00 92.50 90 ASP A CA 1
ATOM 652 C C . ASP A 1 90 ? 29.676 -10.367 -9.719 1.00 92.50 90 ASP A C 1
ATOM 654 O O . ASP A 1 90 ? 30.197 -9.250 -9.649 1.00 92.50 90 ASP A O 1
ATOM 658 N N . LYS A 1 91 ? 30.090 -11.397 -8.976 1.00 93.25 91 LYS A N 1
ATOM 659 C CA . LYS A 1 91 ? 31.204 -11.340 -8.018 1.00 93.25 91 LYS A CA 1
ATOM 660 C C . LYS A 1 91 ? 32.590 -11.350 -8.662 1.00 93.25 91 LYS A C 1
ATOM 662 O O . LYS A 1 91 ? 33.584 -11.283 -7.945 1.00 93.25 91 LYS A O 1
ATOM 667 N N . THR A 1 92 ? 32.688 -11.451 -9.989 1.00 96.19 92 THR A N 1
ATOM 668 C CA . THR A 1 92 ? 33.977 -11.333 -10.688 1.00 96.19 92 THR A CA 1
ATOM 669 C C . THR A 1 92 ? 34.437 -9.875 -10.813 1.00 96.19 92 THR A C 1
ATOM 671 O O . THR A 1 92 ? 35.593 -9.620 -11.153 1.00 96.19 92 THR A O 1
ATOM 674 N N . LYS A 1 93 ? 33.553 -8.909 -10.520 1.00 93.31 93 LYS A N 1
ATOM 675 C CA . LYS A 1 93 ? 33.837 -7.466 -10.479 1.00 93.31 93 LYS A CA 1
ATOM 676 C C . LYS A 1 93 ? 34.104 -6.987 -9.048 1.00 93.31 93 LYS A C 1
ATOM 678 O O . LYS A 1 93 ? 33.647 -7.601 -8.087 1.00 93.31 93 LYS A O 1
ATOM 683 N N . ASN A 1 94 ? 34.829 -5.873 -8.915 1.00 91.00 94 ASN A N 1
ATOM 684 C CA . ASN A 1 94 ? 35.065 -5.207 -7.633 1.00 91.00 94 ASN A CA 1
ATOM 685 C C . ASN A 1 94 ? 34.781 -3.690 -7.739 1.00 91.00 94 ASN A C 1
ATOM 687 O O . ASN A 1 94 ? 35.561 -2.997 -8.400 1.00 91.00 94 ASN A O 1
ATOM 691 N N . PRO A 1 95 ? 33.705 -3.170 -7.110 1.00 89.62 95 PRO A N 1
ATOM 692 C CA . PRO A 1 95 ? 32.700 -3.910 -6.331 1.00 89.62 95 PRO A CA 1
ATOM 693 C C . PRO A 1 95 ? 31.887 -4.894 -7.204 1.00 89.62 95 PRO A C 1
ATOM 695 O O . PRO A 1 95 ? 31.903 -4.752 -8.431 1.00 89.62 95 PRO A O 1
ATOM 698 N N . PRO A 1 96 ? 31.199 -5.896 -6.611 1.00 90.38 96 PRO A N 1
ATOM 699 C CA . PRO A 1 96 ? 30.319 -6.794 -7.357 1.00 90.38 96 PRO A CA 1
ATOM 700 C C . PRO A 1 96 ? 29.321 -6.010 -8.212 1.00 90.38 96 PRO A C 1
ATOM 702 O O . PRO A 1 96 ? 28.697 -5.065 -7.729 1.00 90.38 96 PRO A O 1
ATOM 705 N N . ALA A 1 97 ? 29.170 -6.396 -9.478 1.00 90.38 97 ALA A N 1
ATOM 706 C CA . ALA A 1 97 ? 28.232 -5.730 -10.373 1.00 90.38 97 ALA A CA 1
ATOM 707 C C . ALA A 1 97 ? 26.833 -6.334 -10.208 1.00 90.38 97 ALA A C 1
ATOM 709 O O . ALA A 1 97 ? 26.674 -7.554 -10.229 1.00 90.38 97 ALA A O 1
ATOM 710 N N . ILE A 1 98 ? 25.822 -5.483 -10.044 1.00 87.25 98 ILE A N 1
ATOM 711 C CA . ILE A 1 98 ? 24.420 -5.895 -9.919 1.00 87.25 98 ILE A CA 1
ATOM 712 C C . ILE A 1 98 ? 23.706 -5.573 -11.231 1.00 87.25 98 ILE A C 1
ATOM 714 O O . ILE A 1 98 ? 23.866 -4.486 -11.783 1.00 87.25 98 ILE A O 1
ATOM 718 N N . THR A 1 99 ? 22.915 -6.513 -11.741 1.00 88.50 99 THR A N 1
ATOM 719 C CA . THR A 1 99 ? 22.077 -6.315 -12.931 1.00 88.50 99 THR A CA 1
ATOM 720 C C . THR A 1 99 ? 20.664 -6.800 -12.652 1.00 88.50 99 THR A C 1
ATOM 722 O O . THR A 1 99 ? 20.479 -7.907 -12.149 1.00 88.50 99 THR A O 1
ATOM 725 N N . ILE A 1 100 ? 19.674 -5.981 -13.006 1.00 87.50 100 ILE A N 1
ATOM 726 C CA . ILE A 1 100 ? 18.255 -6.333 -12.955 1.00 87.50 100 ILE A CA 1
ATOM 727 C C . ILE A 1 100 ? 17.781 -6.585 -14.380 1.00 87.50 100 ILE A C 1
ATOM 729 O O . ILE A 1 100 ? 17.926 -5.731 -15.249 1.00 87.50 100 ILE A O 1
ATOM 733 N N . THR A 1 101 ? 17.243 -7.776 -14.624 1.00 89.44 101 THR A N 1
ATOM 734 C CA . THR A 1 101 ? 16.689 -8.171 -15.921 1.00 89.44 101 THR A CA 1
ATOM 735 C C . THR A 1 101 ? 15.203 -8.463 -15.748 1.00 89.44 101 THR A C 1
ATOM 737 O O . THR A 1 101 ? 14.863 -9.541 -15.257 1.00 89.44 101 THR A O 1
ATOM 740 N N . PRO A 1 102 ? 14.314 -7.516 -16.092 1.00 87.25 102 PRO A N 1
ATOM 741 C CA . PRO A 1 102 ? 12.881 -7.775 -16.155 1.00 87.25 102 PRO A CA 1
ATOM 742 C C . PRO A 1 102 ? 12.553 -8.848 -17.199 1.00 87.25 102 PRO A C 1
ATOM 744 O O . PRO A 1 102 ? 13.238 -8.956 -18.220 1.00 87.25 102 PRO A O 1
ATOM 747 N N . ASP A 1 103 ? 11.477 -9.601 -16.971 1.00 88.19 103 ASP A N 1
ATOM 748 C CA . ASP A 1 103 ? 10.869 -10.427 -18.015 1.00 88.19 103 ASP A CA 1
ATOM 749 C C . ASP A 1 103 ? 10.312 -9.536 -19.148 1.00 88.19 103 ASP A C 1
ATOM 751 O O . ASP A 1 103 ? 10.247 -8.305 -19.041 1.00 88.19 103 ASP A O 1
ATOM 755 N N . SER A 1 104 ? 9.895 -10.154 -20.257 1.00 87.06 104 SER A N 1
ATOM 756 C CA . SER A 1 104 ? 9.205 -9.437 -21.336 1.00 87.06 104 SER A CA 1
ATOM 757 C C . SER A 1 104 ? 7.939 -8.742 -20.832 1.00 87.06 104 SER A C 1
ATOM 759 O O . SER A 1 104 ? 7.261 -9.247 -19.935 1.00 87.06 104 SER A O 1
ATOM 761 N N . ASP A 1 105 ? 7.608 -7.599 -21.436 1.00 85.38 105 ASP A N 1
ATOM 762 C CA . ASP A 1 105 ? 6.374 -6.890 -21.107 1.00 85.38 105 ASP A CA 1
ATOM 763 C C . ASP A 1 105 ? 5.153 -7.792 -21.337 1.00 85.38 105 ASP A C 1
ATOM 765 O O . ASP A 1 105 ? 5.082 -8.493 -22.356 1.00 85.38 105 ASP A O 1
ATOM 769 N N . PRO A 1 106 ? 4.187 -7.796 -20.4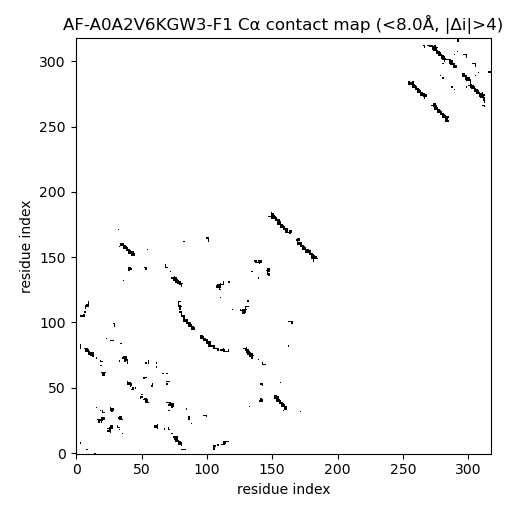01 1.00 85.31 106 PRO A N 1
ATOM 770 C CA . PRO A 1 106 ? 2.934 -8.501 -20.610 1.00 85.31 106 PRO A CA 1
ATOM 771 C C . PRO A 1 106 ? 2.134 -7.831 -21.737 1.00 85.31 106 PRO A C 1
ATOM 773 O O . PRO A 1 106 ? 2.433 -6.721 -22.174 1.00 85.31 106 PRO A O 1
ATOM 776 N N . ALA A 1 107 ? 1.072 -8.486 -22.207 1.00 87.25 107 ALA A N 1
ATOM 777 C CA . ALA A 1 107 ? 0.144 -7.825 -23.118 1.00 87.25 107 ALA A CA 1
ATOM 778 C C . ALA A 1 107 ? -0.556 -6.650 -22.415 1.00 87.25 107 ALA A C 1
ATOM 780 O O . ALA A 1 107 ? -0.858 -6.724 -21.223 1.00 87.25 107 ALA A O 1
ATOM 781 N N . VAL A 1 108 ? -0.873 -5.593 -23.167 1.00 89.06 108 VAL A N 1
ATOM 782 C CA . VAL A 1 108 ? -1.718 -4.498 -22.670 1.00 89.06 108 VAL A CA 1
ATOM 783 C C . VAL A 1 108 ? -3.065 -5.046 -22.201 1.00 89.06 108 VAL A C 1
ATOM 785 O O . VAL A 1 108 ? -3.720 -5.809 -22.916 1.00 89.06 108 VAL A O 1
ATOM 788 N N . ASN A 1 109 ? -3.498 -4.654 -21.004 1.00 90.19 109 ASN A N 1
ATOM 789 C CA . ASN A 1 109 ? -4.783 -5.078 -20.453 1.00 90.19 109 ASN A CA 1
ATOM 790 C C . ASN A 1 109 ? -5.839 -3.974 -20.462 1.00 90.19 109 ASN A C 1
ATOM 792 O O . ASN A 1 109 ? -7.007 -4.277 -20.245 1.00 90.19 109 ASN A O 1
ATOM 796 N N . ASN A 1 110 ? -5.473 -2.718 -20.739 1.00 91.12 110 ASN A N 1
ATOM 797 C CA . ASN A 1 110 ? -6.393 -1.580 -20.801 1.00 91.12 110 ASN A CA 1
ATOM 798 C C . ASN A 1 110 ? -7.361 -1.539 -19.605 1.00 91.12 110 ASN A C 1
ATOM 800 O O . ASN A 1 110 ? -8.555 -1.322 -19.797 1.00 91.12 110 ASN A O 1
ATOM 804 N N . TRP A 1 111 ? -6.845 -1.773 -18.393 1.00 88.94 111 TRP A N 1
ATOM 805 C CA . TRP A 1 111 ? -7.610 -1.803 -17.136 1.00 88.94 111 TRP A CA 1
ATOM 806 C C . TRP A 1 111 ? -8.588 -2.974 -16.979 1.00 88.94 111 TRP A C 1
ATOM 808 O O . TRP A 1 111 ? -9.323 -3.049 -15.997 1.00 88.94 111 TRP A O 1
ATOM 818 N N . ASN A 1 112 ? -8.569 -3.942 -17.892 1.00 89.38 112 ASN A N 1
ATOM 819 C CA . ASN A 1 112 ? -9.171 -5.243 -17.655 1.00 89.38 112 ASN A CA 1
ATOM 820 C C . ASN A 1 112 ? -8.272 -6.031 -16.692 1.00 89.38 112 ASN A C 1
ATOM 822 O O . ASN A 1 112 ? -7.366 -6.744 -17.120 1.00 89.38 112 ASN A O 1
ATOM 826 N N . LEU A 1 113 ? -8.479 -5.841 -15.388 1.00 89.56 113 LEU A N 1
ATOM 827 C CA . LEU A 1 113 ? -7.595 -6.394 -14.361 1.00 89.56 113 LEU A CA 1
ATOM 828 C C . LEU A 1 113 ? -7.807 -7.900 -14.140 1.00 89.56 113 LEU A C 1
ATOM 830 O O . LEU A 1 113 ? -6.893 -8.602 -13.737 1.00 89.56 113 LEU A O 1
ATOM 834 N N . GLY A 1 114 ? -8.967 -8.438 -14.504 1.00 87.06 114 GLY A N 1
ATOM 835 C CA . GLY A 1 114 ? -9.271 -9.856 -14.339 1.00 87.06 114 GLY A CA 1
ATOM 836 C C . GLY A 1 114 ? -10.166 -10.149 -13.130 1.00 87.06 114 GLY A C 1
ATOM 837 O O . GLY A 1 114 ? -10.693 -9.236 -12.491 1.00 87.06 114 GLY A O 1
ATOM 838 N N . PRO A 1 115 ? -10.432 -11.436 -12.849 1.00 84.94 115 PRO A N 1
ATOM 839 C CA . PRO A 1 115 ? -11.498 -11.839 -11.933 1.00 84.94 115 PRO A CA 1
ATOM 840 C C . PRO A 1 115 ? -11.281 -11.374 -10.490 1.00 84.94 115 PRO A C 1
ATOM 842 O O . PRO A 1 115 ? -10.223 -11.595 -9.909 1.00 84.94 115 PRO A O 1
ATOM 845 N N . GLY A 1 116 ? -12.304 -10.787 -9.870 1.00 86.94 116 GLY A N 1
ATOM 846 C CA . GLY A 1 116 ? -12.245 -10.383 -8.461 1.00 86.94 116 GLY A CA 1
ATOM 847 C C . GLY A 1 116 ? -11.391 -9.146 -8.179 1.00 86.94 116 GLY A C 1
ATOM 848 O O . GLY A 1 116 ? -11.200 -8.834 -7.004 1.00 86.94 116 GLY A O 1
ATOM 849 N N . ALA A 1 117 ? -10.903 -8.469 -9.226 1.00 89.12 117 ALA A N 1
ATOM 850 C CA . ALA A 1 117 ? -10.421 -7.103 -9.099 1.00 89.12 117 ALA A CA 1
ATOM 851 C C . ALA A 1 117 ? -11.568 -6.136 -8.798 1.00 89.12 117 ALA A C 1
ATOM 853 O O . ALA A 1 117 ? -12.710 -6.357 -9.216 1.00 89.12 117 ALA A O 1
ATOM 854 N N . ASP A 1 118 ? -11.236 -5.050 -8.112 1.00 88.25 118 ASP A N 1
ATOM 855 C CA . ASP A 1 118 ? -12.161 -3.966 -7.832 1.00 88.25 118 ASP A CA 1
ATOM 856 C C . ASP A 1 118 ? -12.305 -3.088 -9.072 1.00 88.25 118 ASP A C 1
ATOM 858 O O . ASP A 1 118 ? -11.492 -3.105 -10.005 1.00 88.25 118 ASP A O 1
ATOM 862 N N . GLN A 1 119 ? -13.384 -2.308 -9.098 1.00 86.75 119 GLN A N 1
ATOM 863 C CA . GLN A 1 119 ? -13.570 -1.334 -10.157 1.00 86.75 119 GLN A CA 1
ATOM 864 C C . GLN A 1 119 ? -12.443 -0.302 -10.094 1.00 86.75 119 GLN A C 1
ATOM 866 O O . GLN A 1 119 ? -12.227 0.331 -9.060 1.00 86.75 119 GLN A O 1
ATOM 871 N N . VAL A 1 120 ? -11.760 -0.095 -11.220 1.00 85.69 120 VAL A N 1
ATOM 872 C CA . VAL A 1 120 ? -10.689 0.899 -11.274 1.00 85.69 120 VAL A CA 1
ATOM 873 C C . VAL A 1 120 ? -11.262 2.301 -11.011 1.00 85.69 120 VAL A C 1
ATOM 875 O O . VAL A 1 120 ? -12.315 2.635 -11.576 1.00 85.69 120 VAL A O 1
ATOM 878 N N . PRO A 1 121 ? -10.607 3.125 -10.166 1.00 83.44 121 PRO A N 1
ATOM 879 C CA . PRO A 1 121 ? -11.089 4.461 -9.844 1.00 83.44 121 PRO A CA 1
ATOM 880 C C . PRO A 1 121 ? -11.355 5.314 -11.088 1.00 83.44 121 PRO A C 1
ATOM 882 O O . PRO A 1 121 ? -10.608 5.287 -12.069 1.00 83.44 121 PRO A O 1
ATOM 885 N N . LEU A 1 122 ? -12.435 6.094 -11.040 1.00 85.19 122 LEU A N 1
ATOM 886 C CA . LEU A 1 122 ? -12.792 7.004 -12.124 1.00 85.19 122 LEU A CA 1
ATOM 887 C C . LEU A 1 122 ? -11.776 8.153 -12.226 1.00 85.19 122 LEU A C 1
ATOM 889 O O . LEU A 1 122 ? -11.212 8.591 -11.228 1.00 85.19 122 LEU A O 1
ATOM 893 N N . GLY A 1 123 ? -11.593 8.683 -13.436 1.00 86.38 123 GLY A N 1
ATOM 894 C CA . GLY A 1 123 ? -10.811 9.902 -13.668 1.00 86.38 123 GLY A CA 1
ATOM 895 C C . GLY A 1 123 ? -9.307 9.708 -13.870 1.00 86.38 123 GLY A C 1
ATOM 896 O O . GLY A 1 123 ? -8.631 10.701 -14.128 1.00 86.38 123 GLY A O 1
ATOM 897 N N . LEU A 1 124 ? -8.774 8.480 -13.815 1.00 83.88 124 LEU A N 1
ATOM 898 C CA . LEU A 1 124 ? -7.380 8.237 -14.214 1.00 83.88 124 LEU A CA 1
ATOM 899 C C . LEU A 1 124 ? -7.274 7.949 -15.719 1.00 83.88 124 LEU A C 1
ATOM 901 O O . LEU A 1 124 ? -8.185 7.409 -16.351 1.00 83.88 124 LEU A O 1
ATOM 905 N N . THR A 1 125 ? -6.133 8.319 -16.293 1.00 89.31 125 THR A N 1
ATOM 906 C CA . THR A 1 125 ? -5.815 8.074 -17.701 1.00 89.31 125 THR A CA 1
ATOM 907 C C . THR A 1 125 ? -5.350 6.636 -17.886 1.00 89.31 125 THR A C 1
ATOM 909 O O . THR A 1 125 ? -4.400 6.195 -17.242 1.00 89.31 125 THR A O 1
ATOM 912 N N . ASN A 1 126 ? -5.979 5.908 -18.808 1.00 88.25 126 ASN A N 1
ATOM 913 C CA . ASN A 1 126 ? -5.555 4.558 -19.152 1.00 88.25 126 ASN A CA 1
ATOM 914 C C . ASN A 1 126 ? -4.308 4.591 -20.046 1.00 88.25 126 ASN A C 1
ATOM 916 O O . ASN A 1 126 ? -4.378 4.995 -21.204 1.00 88.25 126 ASN A O 1
ATOM 920 N N . GLN A 1 127 ? -3.175 4.153 -19.497 1.00 87.00 127 GLN A N 1
ATOM 921 C CA . GLN A 1 127 ? -1.889 4.070 -20.197 1.00 87.00 127 GLN A CA 1
ATOM 922 C C . GLN A 1 127 ? -1.638 2.691 -20.839 1.00 87.00 127 GLN A C 1
ATOM 924 O O . GLN A 1 127 ? -0.544 2.419 -21.321 1.00 87.00 127 GLN A O 1
ATOM 929 N N . GLY A 1 128 ? -2.641 1.808 -20.856 1.00 88.31 128 GLY A N 1
ATOM 930 C CA . GLY A 1 128 ? -2.584 0.478 -21.469 1.00 88.31 128 GLY A CA 1
ATOM 931 C C . GLY A 1 128 ? -2.269 -0.657 -20.495 1.00 88.31 128 GLY A C 1
ATOM 932 O O . GLY A 1 128 ? -2.748 -1.774 -20.705 1.00 88.31 128 GLY A O 1
ATOM 933 N N . TYR A 1 129 ? -1.551 -0.373 -19.407 1.00 86.25 129 TYR A N 1
ATOM 934 C CA . TYR A 1 129 ? -1.230 -1.332 -18.346 1.00 86.25 129 TYR A CA 1
ATOM 935 C C . TYR A 1 129 ? -1.871 -0.920 -17.021 1.00 86.25 129 TYR A C 1
ATOM 937 O O . TYR A 1 129 ? -1.982 0.266 -16.709 1.00 86.25 129 TYR A O 1
ATOM 945 N N . GLY A 1 130 ? -2.292 -1.908 -16.239 1.00 87.06 130 GLY A N 1
ATOM 946 C CA . GLY A 1 130 ? -2.831 -1.695 -14.904 1.00 87.06 130 GLY A CA 1
ATOM 947 C C . GLY A 1 130 ? -2.777 -2.963 -14.066 1.00 87.06 130 GLY A C 1
ATOM 948 O O . GLY A 1 130 ? -2.945 -4.074 -14.580 1.00 87.06 130 GLY A O 1
ATOM 949 N N . ALA A 1 131 ? -2.569 -2.782 -12.769 1.00 89.19 131 ALA A N 1
ATOM 950 C CA . ALA A 1 131 ? -2.675 -3.833 -11.779 1.00 89.19 131 ALA A CA 1
ATOM 951 C C . ALA A 1 131 ? -3.308 -3.278 -10.503 1.00 89.19 131 ALA A C 1
ATOM 953 O O . ALA A 1 131 ? -3.162 -2.103 -10.171 1.00 89.19 131 ALA A O 1
ATOM 954 N N . GLU A 1 132 ? -3.997 -4.151 -9.789 1.00 91.06 132 GLU A N 1
ATOM 955 C CA . GLU A 1 132 ? -4.457 -3.934 -8.435 1.00 91.06 132 GLU A CA 1
ATOM 956 C C . GLU A 1 132 ? -3.607 -4.769 -7.484 1.00 91.06 132 GLU A C 1
ATOM 958 O O . GLU A 1 132 ? -3.344 -5.947 -7.728 1.00 91.06 132 GLU A O 1
ATOM 963 N N . VAL A 1 133 ? -3.212 -4.154 -6.375 1.00 90.62 133 VAL A N 1
ATOM 964 C CA . VAL A 1 133 ? -2.473 -4.789 -5.288 1.00 90.62 133 VAL A CA 1
ATOM 965 C C . VAL A 1 133 ? -3.242 -4.561 -3.992 1.00 90.62 133 VAL A C 1
ATOM 967 O O . VAL A 1 133 ? -3.662 -3.440 -3.712 1.00 90.62 133 VAL A O 1
ATOM 970 N N . ARG A 1 134 ? -3.465 -5.616 -3.203 1.00 89.50 134 ARG A N 1
ATOM 971 C CA . ARG A 1 134 ? -4.175 -5.509 -1.920 1.00 89.50 134 ARG A CA 1
ATOM 972 C C . ARG A 1 134 ? -3.375 -6.104 -0.782 1.00 89.50 134 ARG A C 1
ATOM 974 O O . ARG A 1 134 ? -2.759 -7.166 -0.910 1.00 89.50 134 ARG A O 1
ATOM 981 N N . TRP A 1 135 ? -3.518 -5.468 0.371 1.00 88.62 135 TRP A N 1
ATOM 982 C CA . TRP A 1 135 ? -3.080 -5.980 1.655 1.00 88.62 135 TRP A CA 1
ATOM 983 C C . TRP A 1 135 ? -4.277 -6.093 2.588 1.00 88.62 135 TRP A C 1
ATOM 985 O O . TRP A 1 135 ? -5.061 -5.158 2.717 1.00 88.62 135 TRP A O 1
ATOM 995 N N . ASP A 1 136 ? -4.415 -7.248 3.231 1.00 84.12 136 ASP A N 1
ATOM 996 C CA . ASP A 1 136 ? -5.428 -7.458 4.252 1.00 84.12 136 ASP A CA 1
ATOM 997 C C . ASP A 1 136 ? -4.947 -6.889 5.589 1.00 84.12 136 ASP A C 1
ATOM 999 O O . ASP A 1 136 ? -3.980 -7.388 6.167 1.00 84.12 136 ASP A O 1
ATOM 1003 N N . ILE A 1 137 ? -5.635 -5.855 6.072 1.00 79.50 137 ILE A N 1
ATOM 1004 C CA . ILE A 1 137 ? -5.259 -5.089 7.260 1.00 79.50 137 ILE A CA 1
ATOM 1005 C C . ILE A 1 137 ? -5.153 -5.951 8.521 1.00 79.50 137 ILE A C 1
ATOM 1007 O O . ILE A 1 137 ? -4.283 -5.701 9.351 1.00 79.50 137 ILE A O 1
ATOM 1011 N N . VAL A 1 138 ? -5.965 -7.010 8.648 1.00 77.44 138 VAL A N 1
ATOM 1012 C CA . VAL A 1 138 ? -5.930 -7.890 9.833 1.00 77.44 138 VAL A CA 1
ATOM 1013 C C . VAL A 1 138 ? -4.734 -8.843 9.828 1.00 77.44 138 VAL A C 1
ATOM 1015 O O . VAL A 1 138 ? -4.481 -9.534 10.811 1.00 77.44 138 VAL A O 1
ATOM 1018 N N . ARG A 1 139 ? -4.006 -8.903 8.709 1.00 79.81 139 ARG A N 1
ATOM 1019 C CA . ARG A 1 139 ? -2.804 -9.721 8.523 1.00 79.81 139 ARG A CA 1
ATOM 1020 C C . ARG A 1 139 ? -1.533 -8.872 8.507 1.00 79.81 139 ARG A C 1
ATOM 1022 O O . ARG A 1 139 ? -0.460 -9.414 8.248 1.00 79.81 139 ARG A O 1
ATOM 1029 N N . LEU A 1 140 ? -1.651 -7.566 8.751 1.00 84.19 140 LEU A N 1
ATOM 1030 C CA . LEU A 1 140 ? -0.527 -6.641 8.808 1.00 84.19 140 LEU A CA 1
ATOM 1031 C C . LEU A 1 140 ? 0.071 -6.569 10.210 1.00 84.19 140 LEU A C 1
ATOM 1033 O O . LEU A 1 140 ? -0.615 -6.725 11.221 1.00 84.19 140 LEU A O 1
ATOM 1037 N N . TRP A 1 141 ? 1.371 -6.305 10.226 1.00 79.19 141 TRP A N 1
ATOM 1038 C CA . TRP A 1 141 ? 2.189 -6.190 11.421 1.00 79.19 141 TRP A CA 1
ATOM 1039 C C . TRP A 1 141 ? 3.037 -4.922 11.295 1.00 79.19 141 TRP A C 1
ATOM 1041 O O . TRP A 1 141 ? 3.392 -4.529 10.181 1.00 79.19 141 TRP A O 1
ATOM 1051 N N . ASP A 1 142 ? 3.321 -4.263 12.412 1.00 73.88 142 ASP A N 1
ATOM 1052 C CA . ASP A 1 142 ? 4.239 -3.130 12.468 1.00 73.88 142 ASP A CA 1
ATOM 1053 C C . ASP A 1 142 ? 5.702 -3.582 12.295 1.00 73.88 142 ASP A C 1
ATOM 1055 O O . ASP A 1 142 ? 6.014 -4.776 12.217 1.00 73.88 142 ASP A O 1
ATOM 1059 N N . LYS A 1 143 ? 6.626 -2.615 12.247 1.00 68.50 143 LYS A N 1
ATOM 1060 C CA . LYS A 1 143 ? 8.067 -2.882 12.102 1.00 68.50 143 LYS A CA 1
ATOM 1061 C C . LYS A 1 143 ? 8.669 -3.746 13.219 1.00 68.50 143 LYS A C 1
ATOM 1063 O O . LYS A 1 143 ? 9.740 -4.317 13.026 1.00 68.50 143 LYS A O 1
ATOM 1068 N N . ASP A 1 144 ? 8.020 -3.802 14.380 1.00 70.62 144 ASP A N 1
ATOM 1069 C CA . ASP A 1 144 ? 8.461 -4.571 15.543 1.00 70.62 144 ASP A CA 1
ATOM 1070 C C . ASP A 1 144 ? 7.852 -5.982 15.542 1.00 70.62 144 ASP A C 1
ATOM 1072 O O . ASP A 1 144 ? 8.121 -6.780 16.440 1.00 70.62 144 ASP A O 1
ATOM 1076 N N . GLY A 1 145 ? 7.065 -6.313 14.513 1.00 72.62 145 GLY A N 1
ATOM 1077 C CA . GLY A 1 145 ? 6.415 -7.604 14.376 1.00 72.62 145 GLY A CA 1
ATOM 1078 C C . GLY A 1 145 ? 5.226 -7.767 15.316 1.00 72.62 145 GLY A C 1
ATOM 1079 O O . GLY A 1 145 ? 4.914 -8.900 15.679 1.00 72.62 145 GLY A O 1
ATOM 1080 N N . ASN A 1 146 ? 4.553 -6.677 15.706 1.00 77.44 146 ASN A N 1
ATOM 1081 C CA . ASN A 1 146 ? 3.269 -6.733 16.411 1.00 77.44 146 ASN A CA 1
ATOM 1082 C C . ASN A 1 146 ? 2.110 -6.537 15.426 1.00 77.44 146 ASN A C 1
ATOM 1084 O O . ASN A 1 146 ? 2.249 -5.756 14.488 1.00 77.44 146 ASN A O 1
ATOM 1088 N N . PRO A 1 147 ? 0.949 -7.193 15.613 1.00 82.31 147 PRO A N 1
ATOM 1089 C CA . PRO A 1 147 ? -0.224 -6.905 14.798 1.00 82.31 147 PRO A CA 1
ATOM 1090 C C . PRO A 1 147 ? -0.606 -5.435 14.944 1.00 82.31 147 PRO A C 1
ATOM 1092 O O . PRO A 1 147 ? -0.423 -4.858 16.020 1.00 82.31 147 PRO A O 1
ATOM 1095 N N . LEU A 1 148 ? -1.195 -4.849 13.903 1.00 82.44 148 LEU A N 1
ATOM 1096 C CA . LEU A 1 148 ? -1.714 -3.488 14.022 1.00 82.44 148 LEU A CA 1
ATOM 1097 C C . LEU A 1 148 ? -2.780 -3.419 15.128 1.00 82.44 148 LEU A C 1
ATOM 1099 O O . LEU A 1 148 ? -3.684 -4.255 15.208 1.00 82.44 148 LEU A O 1
ATOM 1103 N N . GLN A 1 149 ? -2.649 -2.425 15.997 1.00 81.06 149 GLN A N 1
ATOM 1104 C CA . GLN A 1 149 ? -3.383 -2.317 17.249 1.00 81.06 149 GLN A CA 1
ATOM 1105 C C . GLN A 1 149 ? -4.539 -1.327 17.126 1.00 81.06 149 GLN A C 1
ATOM 1107 O O . GLN A 1 149 ? -4.432 -0.258 16.531 1.00 81.06 149 GLN A O 1
ATOM 1112 N N . SER A 1 150 ? -5.662 -1.666 17.748 1.00 79.56 150 SER A N 1
ATOM 1113 C CA . SER A 1 150 ? -6.743 -0.713 17.991 1.00 79.56 150 SER A CA 1
ATOM 1114 C C . SER A 1 150 ? -6.280 0.441 18.885 1.00 79.56 150 SER A C 1
ATOM 1116 O O . SER A 1 150 ? -5.578 0.229 19.865 1.00 79.56 150 SER A O 1
ATOM 1118 N N . GLY A 1 151 ? -6.763 1.647 18.610 1.00 76.19 151 GLY A N 1
ATOM 1119 C CA . GLY A 1 151 ? -6.375 2.899 19.256 1.00 76.19 151 GLY A CA 1
ATOM 1120 C C . GLY A 1 151 ? -5.151 3.568 18.631 1.00 76.19 151 GLY A C 1
ATOM 1121 O O . GLY A 1 151 ? -4.845 4.694 19.008 1.00 76.19 151 GLY A O 1
ATOM 1122 N N . HIS A 1 152 ? -4.476 2.906 17.688 1.00 79.25 152 HIS A N 1
ATOM 1123 C CA . HIS A 1 152 ? -3.243 3.397 17.086 1.00 79.25 152 HIS A CA 1
ATOM 1124 C C . HIS A 1 152 ? -3.486 4.032 15.717 1.00 79.25 152 HIS A C 1
ATOM 1126 O O . HIS A 1 152 ? -4.454 3.714 15.012 1.00 79.25 152 HIS A O 1
ATOM 1132 N N . THR A 1 153 ? -2.568 4.917 15.343 1.00 78.62 153 THR A N 1
ATOM 1133 C CA . THR A 1 153 ? -2.531 5.590 14.048 1.00 78.62 153 THR A CA 1
ATOM 1134 C C . THR A 1 153 ? -1.277 5.161 13.303 1.00 78.62 153 THR A C 1
ATOM 1136 O O . THR A 1 153 ? -0.168 5.325 13.804 1.00 78.62 153 THR A O 1
ATOM 1139 N N . TYR A 1 154 ? -1.444 4.647 12.086 1.00 78.38 154 TYR A N 1
ATOM 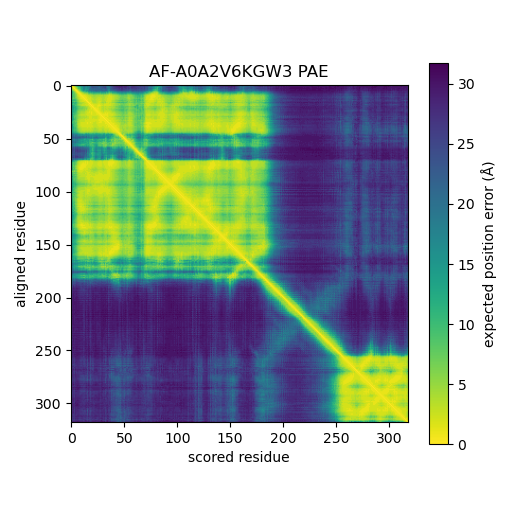1140 C CA . TYR A 1 154 ? -0.348 4.156 11.258 1.00 78.38 154 TYR A CA 1
ATOM 1141 C C . TYR A 1 154 ? -0.232 4.955 9.969 1.00 78.38 154 TYR A C 1
ATOM 1143 O O . TYR A 1 154 ? -1.237 5.256 9.325 1.00 78.38 154 TYR A O 1
ATOM 1151 N N . ARG A 1 155 ? 1.003 5.240 9.559 1.00 78.38 155 ARG A N 1
ATOM 1152 C CA . ARG A 1 155 ? 1.330 5.702 8.213 1.00 78.38 155 ARG A CA 1
ATOM 1153 C C . ARG A 1 155 ? 1.687 4.499 7.357 1.00 78.38 155 ARG A C 1
ATOM 1155 O O . ARG A 1 155 ? 2.522 3.684 7.741 1.00 78.38 155 ARG A O 1
ATOM 1162 N N . LEU A 1 156 ? 1.066 4.425 6.190 1.00 78.81 156 LEU A N 1
ATOM 1163 C CA . LEU A 1 156 ? 1.346 3.421 5.179 1.00 78.81 156 LEU A CA 1
ATOM 1164 C C . LEU A 1 156 ? 2.130 4.053 4.033 1.00 78.81 156 LEU A C 1
ATOM 1166 O O . LEU A 1 156 ? 1.764 5.119 3.523 1.00 78.81 156 LEU A O 1
ATOM 1170 N N . TYR A 1 157 ? 3.178 3.361 3.612 1.00 77.88 157 TYR A N 1
ATOM 1171 C CA . TYR A 1 157 ? 3.970 3.709 2.445 1.00 77.88 157 TYR A CA 1
ATOM 1172 C C . TYR A 1 157 ? 3.970 2.536 1.476 1.00 77.88 157 TYR A C 1
ATOM 1174 O O . TYR A 1 157 ? 4.246 1.403 1.868 1.00 77.88 157 TYR A O 1
ATOM 1182 N N . VAL A 1 158 ? 3.664 2.800 0.209 1.00 82.62 158 VAL A N 1
ATOM 1183 C CA . VAL A 1 158 ? 3.650 1.772 -0.833 1.00 82.62 158 VAL A CA 1
ATOM 1184 C C . VAL A 1 158 ? 4.712 2.086 -1.872 1.00 82.62 158 VAL A C 1
ATOM 1186 O O . VAL A 1 158 ? 4.808 3.218 -2.349 1.00 82.62 158 VAL A O 1
ATOM 1189 N N . MET A 1 159 ? 5.469 1.060 -2.249 1.00 83.50 159 MET A N 1
ATOM 1190 C CA . MET A 1 159 ? 6.419 1.104 -3.350 1.00 83.50 159 MET A CA 1
ATOM 1191 C C . MET A 1 159 ? 6.027 0.106 -4.430 1.00 83.50 159 MET A C 1
ATOM 1193 O O . MET A 1 159 ? 5.770 -1.064 -4.139 1.00 83.50 159 MET A O 1
ATOM 1197 N N . VAL A 1 160 ? 6.008 0.565 -5.679 1.00 86.12 160 VAL A N 1
ATOM 1198 C CA . VAL A 1 160 ? 5.755 -0.276 -6.850 1.00 86.12 160 VAL A CA 1
ATOM 1199 C C . VAL A 1 160 ? 6.665 0.174 -7.986 1.00 86.12 160 VAL A C 1
ATOM 1201 O O . VAL A 1 160 ? 6.782 1.364 -8.260 1.00 86.12 160 VAL A O 1
ATOM 1204 N N . HIS A 1 161 ? 7.289 -0.780 -8.666 1.00 85.38 161 HIS A N 1
ATOM 1205 C CA . HIS A 1 161 ? 8.015 -0.510 -9.901 1.00 85.38 161 HIS A CA 1
ATOM 1206 C C . HIS A 1 161 ? 7.048 -0.367 -11.082 1.00 85.38 161 HIS A C 1
ATOM 1208 O O . HIS A 1 161 ? 6.104 -1.145 -11.215 1.00 85.38 161 HIS A O 1
ATOM 1214 N N . ASP A 1 162 ? 7.313 0.594 -11.960 1.00 75.56 162 ASP A N 1
ATOM 1215 C CA . ASP A 1 162 ? 6.603 0.807 -13.233 1.00 75.56 162 ASP A CA 1
ATOM 1216 C C . ASP A 1 162 ? 6.855 -0.309 -14.270 1.00 75.56 162 ASP A C 1
ATOM 1218 O O . ASP A 1 162 ? 6.047 -0.541 -15.170 1.00 75.56 162 ASP A O 1
ATOM 1222 N N . GLY A 1 163 ? 7.944 -1.061 -14.093 1.00 76.31 163 GLY A N 1
ATOM 1223 C CA . GLY A 1 163 ? 8.280 -2.277 -14.823 1.00 76.31 163 GLY A CA 1
ATOM 1224 C C . GLY A 1 163 ? 9.472 -2.155 -15.773 1.00 76.31 163 GLY A C 1
ATOM 1225 O O . GLY A 1 163 ? 10.012 -3.183 -16.171 1.00 76.31 163 GLY A O 1
ATOM 1226 N N . ASP A 1 164 ? 9.975 -0.980 -16.123 1.00 73.25 164 ASP A N 1
ATOM 1227 C CA . ASP A 1 164 ? 11.032 -0.821 -17.138 1.00 73.25 164 ASP A CA 1
ATOM 1228 C C . ASP A 1 164 ? 12.427 -0.594 -16.529 1.00 73.25 164 ASP A C 1
ATOM 1230 O O . ASP A 1 164 ? 13.247 0.147 -17.060 1.00 73.25 164 ASP A O 1
ATOM 1234 N N . GLN A 1 165 ? 12.744 -1.319 -15.450 1.00 74.88 165 GLN A N 1
ATOM 1235 C CA . GLN A 1 165 ? 13.966 -1.158 -14.633 1.00 74.88 165 GLN A CA 1
ATOM 1236 C C . GLN A 1 165 ? 15.309 -1.324 -15.371 1.00 74.88 165 GLN A C 1
ATOM 1238 O O . GLN A 1 165 ? 16.372 -1.110 -14.792 1.00 74.88 165 GLN A O 1
ATOM 1243 N N . ASN A 1 166 ? 15.287 -1.738 -16.635 1.00 67.00 166 ASN A N 1
ATOM 1244 C CA . ASN A 1 166 ? 16.446 -1.861 -17.517 1.00 67.00 166 ASN A CA 1
ATOM 1245 C C . ASN A 1 166 ? 16.524 -0.769 -18.603 1.00 67.00 166 ASN A C 1
ATOM 1247 O O . ASN A 1 166 ? 17.457 -0.789 -19.406 1.00 67.00 166 ASN A O 1
ATOM 1251 N N . ASN A 1 167 ? 15.572 0.164 -18.646 1.00 66.94 167 ASN A N 1
ATOM 1252 C CA . ASN A 1 167 ? 15.496 1.252 -19.616 1.00 66.94 167 ASN A CA 1
ATOM 1253 C C . ASN A 1 167 ? 15.755 2.617 -18.962 1.00 66.94 167 ASN A C 1
ATOM 1255 O O . ASN A 1 167 ? 15.748 2.773 -17.742 1.00 66.94 167 ASN A O 1
ATOM 1259 N N . SER A 1 168 ? 15.989 3.636 -19.796 1.00 60.97 168 SER A N 1
ATOM 1260 C CA . SER A 1 168 ? 16.030 5.024 -19.326 1.00 60.97 168 SER A CA 1
ATOM 1261 C C . SER A 1 168 ? 14.622 5.461 -18.939 1.00 60.97 168 SER A C 1
ATOM 1263 O O . SER A 1 168 ? 13.786 5.628 -19.822 1.00 60.97 168 SER A O 1
ATOM 1265 N N . GLY A 1 169 ? 14.390 5.692 -17.652 1.00 62.38 169 GLY A N 1
ATOM 1266 C CA . GLY A 1 169 ? 13.062 6.012 -17.129 1.00 62.38 169 GLY A CA 1
ATOM 1267 C C . GLY A 1 169 ? 12.627 5.081 -16.008 1.00 62.38 169 GLY A C 1
ATOM 1268 O O . GLY A 1 169 ? 11.883 5.545 -15.159 1.00 62.38 169 GLY A O 1
ATOM 1269 N N . GLY A 1 170 ? 13.191 3.864 -15.952 1.00 61.41 170 GLY A N 1
ATOM 1270 C CA . GLY A 1 170 ? 12.897 2.874 -14.921 1.00 61.41 170 GLY A CA 1
ATOM 1271 C C . GLY A 1 170 ? 13.014 3.440 -13.520 1.00 61.41 170 GLY A C 1
ATOM 1272 O O . GLY A 1 170 ? 14.117 3.692 -13.021 1.00 61.41 170 GLY A O 1
ATOM 1273 N N . ASP A 1 171 ? 11.865 3.637 -12.889 1.00 67.38 171 ASP A N 1
ATOM 1274 C CA . ASP A 1 171 ? 11.781 4.187 -11.555 1.00 67.38 171 ASP A CA 1
ATOM 1275 C C . ASP A 1 171 ? 10.956 3.293 -10.627 1.00 67.38 171 ASP A C 1
ATOM 1277 O O . ASP A 1 171 ? 10.556 2.172 -10.940 1.00 67.38 171 ASP A O 1
ATOM 1281 N N . ALA A 1 172 ? 10.828 3.740 -9.388 1.00 74.38 172 ALA A N 1
ATOM 1282 C CA . ALA A 1 172 ? 9.857 3.160 -8.488 1.00 74.38 172 ALA A CA 1
ATOM 1283 C C . ALA A 1 172 ? 8.898 4.284 -8.138 1.00 74.38 172 ALA A C 1
ATOM 1285 O O . ALA A 1 172 ? 9.312 5.315 -7.592 1.00 74.38 172 ALA A O 1
ATOM 1286 N N . GLY A 1 173 ? 7.623 4.052 -8.425 1.00 68.38 173 GLY A N 1
ATOM 1287 C CA . GLY A 1 173 ? 6.543 4.846 -7.892 1.00 68.38 173 GLY A CA 1
ATOM 1288 C C . GLY A 1 173 ? 6.485 4.644 -6.384 1.00 68.38 173 GLY A C 1
ATOM 1289 O O . GLY A 1 173 ? 6.479 3.519 -5.877 1.00 68.38 173 GLY A O 1
ATOM 1290 N N . GLN A 1 174 ? 6.442 5.757 -5.668 1.00 65.25 174 GLN A N 1
ATOM 1291 C CA . GLN A 1 174 ? 6.294 5.782 -4.225 1.00 65.25 174 GLN A CA 1
ATOM 1292 C C . GLN A 1 174 ? 5.075 6.615 -3.864 1.00 65.25 174 GLN A C 1
ATOM 1294 O O . GLN A 1 174 ? 4.932 7.754 -4.307 1.00 65.25 174 GLN A O 1
ATOM 1299 N N . MET A 1 175 ? 4.190 6.028 -3.063 1.00 63.66 175 MET A N 1
ATOM 1300 C CA . MET A 1 175 ? 3.037 6.717 -2.506 1.00 63.66 175 MET A CA 1
ATOM 1301 C C . MET A 1 175 ? 3.185 6.777 -0.986 1.00 63.66 175 MET A C 1
ATOM 1303 O O . MET A 1 175 ? 2.992 5.778 -0.292 1.00 63.66 175 MET A O 1
ATOM 1307 N N . CYS A 1 176 ? 3.490 7.970 -0.475 1.00 55.94 176 CYS A N 1
ATOM 1308 C CA . CYS A 1 176 ? 3.248 8.339 0.918 1.00 55.94 176 CYS A CA 1
ATOM 1309 C C . CYS A 1 176 ? 1.806 8.839 1.005 1.00 55.94 176 CYS A C 1
ATOM 1311 O O . CYS A 1 176 ? 1.483 9.787 0.287 1.00 55.94 176 CYS A O 1
ATOM 1313 N N . GLY A 1 177 ? 0.937 8.299 1.864 1.00 55.56 177 GLY A N 1
ATOM 1314 C CA . GLY A 1 177 ? -0.328 9.027 2.033 1.00 55.56 177 GLY A CA 1
ATOM 1315 C C . GLY A 1 177 ? -1.439 8.443 2.875 1.00 55.56 177 GLY A C 1
ATOM 1316 O O . GLY A 1 177 ? -2.290 9.219 3.300 1.00 55.56 177 GLY A O 1
ATOM 1317 N N . TYR A 1 178 ? -1.472 7.140 3.153 1.00 60.75 178 TYR A N 1
ATOM 1318 C CA . TYR A 1 178 ? -2.573 6.621 3.963 1.00 60.75 178 TYR A CA 1
ATOM 1319 C C . TYR A 1 178 ? -2.214 6.684 5.436 1.00 60.75 178 TYR A C 1
ATOM 1321 O O . TYR A 1 178 ? -1.282 6.025 5.896 1.00 60.75 178 TYR A O 1
ATOM 1329 N N . ILE A 1 179 ? -2.975 7.495 6.161 1.00 64.19 179 ILE A N 1
ATOM 1330 C CA . ILE A 1 179 ? -3.053 7.431 7.609 1.00 64.19 179 ILE A CA 1
ATOM 1331 C C . ILE A 1 179 ? -4.278 6.587 7.930 1.00 64.19 179 ILE A C 1
ATOM 1333 O O . ILE A 1 179 ? -5.391 6.933 7.538 1.00 64.19 179 ILE A O 1
ATOM 1337 N N . ILE A 1 180 ? -4.068 5.463 8.602 1.00 66.56 180 ILE A N 1
ATOM 1338 C CA . ILE A 1 180 ? -5.159 4.638 9.112 1.00 66.56 180 ILE A CA 1
ATOM 1339 C C . ILE A 1 180 ? -5.190 4.761 10.629 1.00 66.56 180 ILE A C 1
ATOM 1341 O O . ILE A 1 180 ? -4.168 4.600 11.291 1.00 66.56 180 ILE A O 1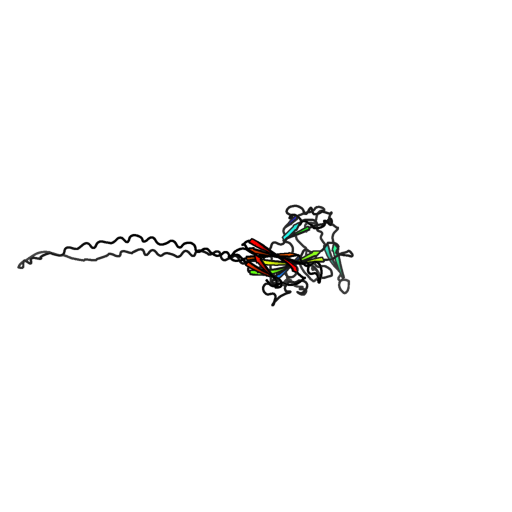
ATOM 1345 N N . THR A 1 181 ? -6.365 5.024 11.185 1.00 72.56 181 THR A N 1
ATOM 1346 C CA . THR A 1 181 ? -6.592 4.921 12.626 1.00 72.56 181 THR A CA 1
ATOM 1347 C C . THR A 1 181 ? -7.480 3.718 12.860 1.00 72.56 181 THR A C 1
ATOM 1349 O O . THR A 1 181 ? -8.632 3.681 12.426 1.00 72.56 181 THR A O 1
ATOM 1352 N N . LEU A 1 182 ? -6.942 2.708 13.534 1.00 70.94 182 LEU A N 1
ATOM 1353 C CA . LEU A 1 182 ? -7.735 1.554 13.922 1.00 70.94 182 LEU A CA 1
ATOM 1354 C C . LEU A 1 182 ? -8.501 1.941 15.177 1.00 70.94 182 LEU A C 1
ATOM 1356 O O . LEU A 1 182 ? -7.906 2.097 16.232 1.00 70.94 182 LEU A O 1
ATOM 1360 N N . SER A 1 183 ? -9.813 2.142 15.110 1.00 67.56 183 SER A N 1
ATOM 1361 C CA . SER A 1 183 ? -10.578 2.459 16.321 1.00 67.56 183 SER A CA 1
ATOM 1362 C C . SER A 1 183 ? -10.606 1.257 17.268 1.00 67.56 183 SER A C 1
ATOM 1364 O O . SER A 1 183 ? -10.733 0.115 16.828 1.00 67.56 183 SER A O 1
ATOM 1366 N N . ALA A 1 184 ? -10.488 1.489 18.577 1.00 57.28 184 ALA A N 1
ATOM 1367 C CA . ALA A 1 184 ? -10.767 0.447 19.562 1.00 57.28 184 ALA A CA 1
ATOM 1368 C C . ALA A 1 184 ? -12.225 -0.009 19.448 1.00 57.28 184 ALA A C 1
ATOM 1370 O O . ALA A 1 184 ? -13.100 0.852 19.295 1.00 57.28 184 ALA A O 1
ATOM 1371 N N . PRO A 1 185 ? -12.525 -1.325 19.525 1.00 51.19 185 PRO A N 1
ATOM 1372 C CA . PRO A 1 185 ? -13.903 -1.745 19.692 1.00 51.19 185 PRO A CA 1
ATOM 1373 C C . PRO A 1 185 ? -14.424 -1.052 20.948 1.00 51.19 185 PRO A C 1
ATOM 1375 O O . PRO A 1 185 ? -13.860 -1.197 22.034 1.00 51.19 185 PRO A O 1
ATOM 1378 N N . SER A 1 186 ? -15.472 -0.244 20.783 1.00 50.91 186 SER A N 1
ATOM 1379 C CA . SER A 1 186 ? -16.149 0.370 21.919 1.00 50.91 186 SER A CA 1
ATOM 1380 C C . SER A 1 186 ? -16.529 -0.755 22.886 1.00 50.91 186 SER A C 1
ATOM 1382 O O . SER A 1 186 ? -17.083 -1.761 22.419 1.00 50.91 186 SER A O 1
ATOM 1384 N N . PRO A 1 187 ? -16.207 -0.661 24.193 1.00 46.78 187 PRO A N 1
ATOM 1385 C CA . PRO A 1 187 ? -16.595 -1.694 25.136 1.00 46.78 187 PRO A CA 1
ATOM 1386 C C . PRO A 1 187 ? -18.109 -1.833 25.047 1.00 46.78 187 PRO A C 1
ATOM 1388 O O . PRO A 1 187 ? -18.853 -0.925 25.414 1.00 46.78 187 PRO A O 1
ATOM 1391 N N . THR A 1 188 ? -18.573 -2.963 24.511 1.00 47.81 188 THR A N 1
ATOM 1392 C CA . THR A 1 188 ? -20.000 -3.263 24.522 1.00 47.81 188 THR A CA 1
ATOM 1393 C C . THR A 1 188 ? -20.379 -3.339 25.995 1.00 47.81 188 THR A C 1
ATOM 1395 O O . THR A 1 188 ? -19.771 -4.151 26.703 1.00 47.81 188 THR A O 1
ATOM 1398 N N . PRO A 1 189 ? -21.301 -2.494 26.497 1.00 45.84 189 PRO A N 1
ATOM 1399 C CA . PRO A 1 189 ? -21.693 -2.543 27.894 1.00 45.84 189 PRO A CA 1
ATOM 1400 C C . PRO A 1 189 ? -22.258 -3.936 28.157 1.00 45.84 189 PRO A C 1
ATOM 1402 O O . PRO A 1 189 ? -23.372 -4.270 27.762 1.00 45.84 189 PRO A O 1
ATOM 1405 N N . THR A 1 190 ? -21.441 -4.784 28.775 1.00 47.22 190 THR A N 1
ATOM 1406 C CA . THR A 1 190 ? -21.866 -6.107 29.198 1.00 47.22 190 THR A CA 1
ATOM 1407 C C . THR A 1 190 ? -22.723 -5.851 30.418 1.00 47.22 190 THR A C 1
ATOM 1409 O O . THR A 1 190 ? -22.217 -5.415 31.451 1.00 47.22 190 THR A O 1
ATOM 1412 N N . SER A 1 191 ? -24.036 -6.038 30.292 1.00 48.34 191 SER A N 1
ATOM 1413 C CA . SER A 1 191 ? -24.925 -6.000 31.443 1.00 48.34 191 SER A CA 1
ATOM 1414 C C . SER A 1 191 ? -24.487 -7.112 32.391 1.00 48.34 191 SER A C 1
ATOM 1416 O O . SER A 1 191 ? -24.805 -8.278 32.160 1.00 48.34 191 SER A O 1
ATOM 1418 N N . THR A 1 192 ? -23.717 -6.778 33.424 1.00 53.59 192 THR A N 1
ATOM 1419 C CA . THR A 1 192 ? -23.382 -7.715 34.492 1.00 53.59 192 THR A CA 1
ATOM 1420 C C . THR A 1 192 ? -24.700 -8.122 35.149 1.00 53.59 192 THR A C 1
ATOM 1422 O O . THR A 1 192 ? -25.351 -7.258 35.749 1.00 53.59 192 THR A O 1
ATOM 1425 N N . PRO A 1 193 ? -25.155 -9.385 35.030 1.00 48.03 193 PRO A N 1
ATOM 1426 C CA . PRO A 1 193 ? -26.364 -9.807 35.715 1.00 48.03 193 PRO A CA 1
ATOM 1427 C C . PRO A 1 193 ? -26.109 -9.659 37.216 1.00 48.03 193 PRO A C 1
ATOM 1429 O O . PRO A 1 193 ? -25.273 -10.350 37.796 1.00 48.03 193 PRO A O 1
ATOM 1432 N N . THR A 1 194 ? -26.799 -8.711 37.847 1.00 50.78 194 THR A N 1
ATOM 1433 C CA . THR A 1 194 ? -26.760 -8.567 39.301 1.00 50.78 194 THR A CA 1
ATOM 1434 C C . THR A 1 194 ? -27.521 -9.755 39.874 1.00 50.78 194 THR A C 1
ATOM 1436 O O . THR A 1 194 ? -28.746 -9.824 39.754 1.00 50.78 194 THR A O 1
ATOM 1439 N N . ALA A 1 195 ? -26.798 -10.725 40.441 1.00 44.03 195 ALA A N 1
ATOM 1440 C CA . ALA A 1 195 ? -27.397 -11.871 41.109 1.00 44.03 195 ALA A CA 1
ATOM 1441 C C . ALA A 1 195 ? -28.281 -11.365 42.257 1.00 44.03 195 ALA A C 1
ATOM 1443 O O . ALA A 1 195 ? -27.799 -10.948 43.309 1.00 44.03 195 ALA A O 1
ATOM 1444 N N . THR A 1 196 ? -29.593 -11.369 42.035 1.00 46.69 196 THR A N 1
ATOM 1445 C CA . THR A 1 196 ? -30.569 -11.069 43.079 1.00 46.69 196 THR A CA 1
ATOM 1446 C C . THR A 1 196 ? -30.730 -12.340 43.900 1.00 46.69 196 THR A C 1
ATOM 1448 O O . THR A 1 196 ? -31.464 -13.252 43.518 1.00 46.69 196 THR A O 1
ATOM 1451 N N . PHE A 1 197 ? -29.992 -12.445 45.007 1.00 47.75 197 PHE A N 1
ATOM 1452 C CA . PHE A 1 197 ? -30.207 -13.515 45.974 1.00 47.75 197 PHE A CA 1
ATOM 1453 C C . PHE A 1 197 ? -31.614 -13.360 46.552 1.00 47.75 197 PHE A C 1
ATOM 1455 O O . PHE A 1 197 ? -31.890 -12.433 47.308 1.00 47.75 197 PHE A O 1
ATOM 1462 N N . THR A 1 198 ? -32.513 -14.266 46.175 1.00 48.28 198 THR A N 1
ATOM 1463 C CA . THR A 1 198 ? -33.793 -14.437 46.864 1.00 48.28 198 THR A CA 1
ATOM 1464 C C . THR A 1 198 ? -33.491 -15.205 48.153 1.00 48.28 198 THR A C 1
ATOM 1466 O O . THR A 1 198 ? -33.046 -16.350 48.056 1.00 48.28 198 THR A O 1
ATOM 1469 N N . PRO A 1 199 ? -33.652 -14.623 49.357 1.00 46.31 199 PRO A N 1
ATOM 1470 C CA . PRO A 1 199 ? -33.447 -15.375 50.585 1.00 46.31 199 PRO A CA 1
ATOM 1471 C C . PRO A 1 199 ? -34.555 -16.426 50.711 1.00 46.31 199 PRO A C 1
ATOM 1473 O O . PRO A 1 199 ? -35.709 -16.106 50.990 1.00 46.31 199 PRO A O 1
ATOM 1476 N N . THR A 1 200 ? -34.211 -17.695 50.499 1.00 45.47 200 THR A N 1
ATOM 1477 C CA . THR A 1 200 ? -35.081 -18.817 50.858 1.00 45.47 200 THR A CA 1
ATOM 1478 C C . THR A 1 200 ? -35.161 -18.877 52.381 1.00 45.47 200 THR A C 1
ATOM 1480 O O . THR A 1 200 ? -34.164 -19.151 53.049 1.00 45.47 200 THR A O 1
ATOM 1483 N N . ALA A 1 201 ? -36.336 -18.602 52.947 1.00 47.44 201 ALA A N 1
ATOM 1484 C CA . ALA A 1 201 ? -36.578 -18.780 54.372 1.00 47.44 201 ALA A CA 1
ATOM 1485 C C . ALA A 1 201 ? -36.552 -20.280 54.712 1.00 47.44 201 ALA A C 1
ATOM 1487 O O . ALA A 1 201 ? -37.506 -21.010 54.445 1.00 47.44 201 ALA A O 1
ATOM 1488 N N . THR A 1 202 ? -35.455 -20.748 55.305 1.00 44.34 202 THR A N 1
ATOM 1489 C CA . THR A 1 202 ? -35.386 -22.074 55.924 1.00 44.34 202 THR A CA 1
ATOM 1490 C C . THR A 1 202 ? -36.184 -22.044 57.226 1.00 44.34 202 THR A C 1
ATOM 1492 O O . THR A 1 202 ? -35.736 -21.485 58.227 1.00 44.34 202 THR A O 1
ATOM 1495 N N . ALA A 1 203 ? -37.379 -22.634 57.228 1.00 45.91 203 ALA A N 1
ATOM 1496 C CA . ALA A 1 203 ? -38.129 -22.874 58.455 1.00 45.91 203 ALA A CA 1
ATOM 1497 C C . ALA A 1 203 ? -37.521 -24.070 59.206 1.00 45.91 203 ALA A C 1
ATOM 1499 O O . ALA A 1 203 ? -37.810 -25.224 58.896 1.00 45.91 203 ALA A O 1
ATOM 1500 N N . THR A 1 204 ? -36.687 -23.801 60.211 1.00 48.12 204 THR A N 1
ATOM 1501 C CA . THR A 1 204 ? -36.287 -24.809 61.201 1.00 48.12 204 THR A CA 1
ATOM 1502 C C . THR A 1 204 ? -37.295 -24.790 62.344 1.00 48.12 204 THR A C 1
ATOM 1504 O O . THR A 1 204 ? -37.213 -23.953 63.239 1.00 48.12 204 THR A O 1
ATOM 1507 N 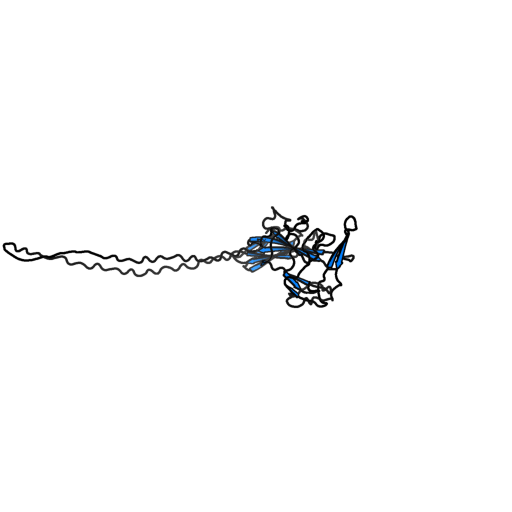N . ALA A 1 205 ? -38.252 -25.717 62.325 1.00 47.25 205 ALA A N 1
ATOM 1508 C CA . ALA A 1 205 ? -39.084 -26.018 63.483 1.00 47.25 205 ALA A CA 1
ATOM 1509 C C . ALA A 1 205 ? -38.766 -27.436 63.976 1.00 47.25 205 ALA A C 1
ATOM 1511 O O . ALA A 1 205 ? -39.059 -28.426 63.311 1.00 47.25 205 ALA A O 1
ATOM 1512 N N . THR A 1 206 ? -38.176 -27.545 65.165 1.00 43.78 206 THR A N 1
ATOM 1513 C CA . THR A 1 206 ? -38.215 -28.778 65.964 1.00 43.78 206 THR A CA 1
ATOM 1514 C C . THR A 1 206 ? -38.370 -28.400 67.437 1.00 43.78 206 THR A C 1
ATOM 1516 O O . THR A 1 206 ? -37.369 -28.203 68.125 1.00 43.78 206 THR A O 1
ATOM 1519 N N . PRO A 1 207 ? -39.602 -28.245 67.956 1.00 49.84 207 PRO A N 1
ATOM 1520 C CA . PRO A 1 207 ? -39.812 -28.244 69.393 1.00 49.84 207 PRO A CA 1
ATOM 1521 C C . PRO A 1 207 ? -39.815 -29.695 69.895 1.00 49.84 207 PRO A C 1
ATOM 1523 O O . PRO A 1 207 ? -40.756 -30.449 69.656 1.00 49.84 207 PRO A O 1
ATOM 1526 N N . THR A 1 208 ? -38.758 -30.095 70.600 1.00 41.44 208 THR A N 1
ATOM 1527 C CA . THR A 1 208 ? -38.735 -31.350 71.365 1.00 41.44 208 THR A CA 1
ATOM 1528 C C . THR A 1 208 ? -39.448 -31.123 72.697 1.00 41.44 208 THR A C 1
ATOM 1530 O O . THR A 1 208 ? -38.869 -30.554 73.618 1.00 41.44 208 THR A O 1
ATOM 1533 N N . ALA A 1 209 ? -40.702 -31.561 72.816 1.00 47.34 209 ALA A N 1
ATOM 1534 C CA . ALA A 1 209 ? -41.367 -31.718 74.109 1.00 47.34 209 ALA A CA 1
ATOM 1535 C C . ALA A 1 209 ? -41.393 -33.208 74.476 1.00 47.34 209 ALA A C 1
ATOM 1537 O O . ALA A 1 209 ? -42.238 -33.963 73.999 1.00 47.34 209 ALA A O 1
ATOM 1538 N N . THR A 1 210 ? -40.449 -33.635 75.315 1.00 39.59 210 THR A N 1
ATOM 1539 C CA . THR A 1 210 ? -40.442 -34.976 75.911 1.00 39.59 210 THR A CA 1
ATOM 1540 C C . THR A 1 210 ? -41.247 -34.934 77.207 1.00 39.59 210 THR A C 1
ATOM 1542 O O . THR A 1 210 ? -40.769 -34.413 78.211 1.00 39.59 210 THR A O 1
ATOM 1545 N N . PHE A 1 211 ? -42.454 -35.498 77.207 1.00 45.84 211 PHE A N 1
ATOM 1546 C CA . PHE A 1 211 ? -43.137 -35.893 78.439 1.00 45.84 211 PHE A CA 1
ATOM 1547 C C . PHE A 1 211 ? -43.155 -37.418 78.509 1.00 45.84 211 PHE A C 1
ATOM 1549 O O . PHE A 1 211 ? -43.736 -38.073 77.648 1.00 45.84 211 PHE A O 1
ATOM 1556 N N . THR A 1 212 ? -42.527 -37.976 79.542 1.00 43.72 212 THR A N 1
ATOM 1557 C CA . THR A 1 212 ? -42.587 -39.406 79.861 1.00 43.72 212 THR A CA 1
ATOM 1558 C C . THR A 1 212 ? -43.564 -39.606 81.018 1.00 43.72 212 THR A C 1
ATOM 1560 O O . THR A 1 212 ? -43.212 -39.267 82.149 1.00 43.72 212 THR A O 1
ATOM 1563 N N . PRO A 1 213 ? -44.772 -40.153 80.802 1.00 48.38 213 PRO A N 1
ATOM 1564 C CA . PRO A 1 213 ? -45.576 -40.676 81.891 1.00 48.38 213 PRO A CA 1
ATOM 1565 C C . PRO A 1 213 ? -45.335 -42.184 82.008 1.00 48.38 213 PRO A C 1
ATOM 1567 O O . PRO A 1 213 ? -45.742 -42.957 81.145 1.00 48.38 213 PRO A O 1
ATOM 1570 N N . THR A 1 214 ? -44.719 -42.615 83.106 1.00 42.44 214 THR A N 1
ATOM 1571 C CA . THR A 1 214 ? -44.797 -44.013 83.545 1.00 42.44 214 THR A CA 1
ATOM 1572 C C . THR A 1 214 ? -45.614 -44.038 84.826 1.00 42.44 214 THR A C 1
ATOM 1574 O O . THR A 1 214 ? -45.150 -43.601 85.876 1.00 42.44 214 THR A O 1
ATOM 1577 N N . ALA A 1 215 ? -46.846 -44.532 84.732 1.00 46.75 215 ALA A N 1
ATOM 1578 C CA . ALA A 1 215 ? -47.689 -44.835 85.879 1.00 46.75 215 ALA A CA 1
ATOM 1579 C C . ALA A 1 215 ? -47.809 -46.356 86.025 1.00 46.75 215 ALA A C 1
ATOM 1581 O O . ALA A 1 215 ? -48.193 -47.028 85.071 1.00 46.75 215 ALA A O 1
ATOM 1582 N N . THR A 1 216 ? -47.539 -46.902 87.216 1.00 39.31 216 THR A N 1
ATOM 1583 C CA . THR A 1 216 ? -48.113 -48.181 87.682 1.00 39.31 216 THR A CA 1
ATOM 1584 C C . THR A 1 216 ? -48.209 -48.202 89.223 1.00 39.31 216 THR A C 1
ATOM 1586 O O . THR A 1 216 ? -47.231 -48.444 89.916 1.00 39.31 216 THR A O 1
ATOM 1589 N N . ALA A 1 217 ? -49.419 -47.870 89.695 1.00 39.81 217 ALA A N 1
ATOM 1590 C CA . ALA A 1 217 ? -50.235 -48.372 90.821 1.00 39.81 217 ALA A CA 1
ATOM 1591 C C . ALA A 1 217 ? -49.694 -48.647 92.262 1.00 39.81 217 ALA A C 1
ATOM 1593 O O . ALA A 1 217 ? -49.015 -49.638 92.500 1.00 39.81 217 ALA A O 1
ATOM 1594 N N . THR A 1 218 ? -50.266 -47.864 93.208 1.00 39.12 218 THR A N 1
ATOM 1595 C CA . THR A 1 218 ? -50.966 -48.245 94.481 1.00 39.12 218 THR A CA 1
ATOM 1596 C C . THR A 1 218 ? -50.118 -48.718 95.686 1.00 39.12 218 THR A C 1
ATOM 1598 O O . THR A 1 218 ? -49.293 -49.605 95.542 1.00 39.12 218 THR A O 1
ATOM 1601 N N . SER A 1 219 ? -50.264 -48.209 96.928 1.00 40.22 219 SER A N 1
ATOM 1602 C CA . SER A 1 219 ? -51.428 -47.637 97.657 1.00 40.22 219 SER A CA 1
ATOM 1603 C C . SER A 1 219 ? -51.150 -46.318 98.421 1.00 40.22 219 SER A C 1
ATOM 1605 O O . SER A 1 219 ? -50.228 -46.260 99.228 1.00 40.22 219 SER A O 1
ATOM 1607 N N . THR A 1 220 ? -51.905 -45.247 98.120 1.00 51.34 220 THR A N 1
ATOM 1608 C CA . THR A 1 220 ? -52.995 -44.597 98.915 1.00 51.34 220 THR A CA 1
ATOM 1609 C C . THR A 1 220 ? -52.517 -43.879 100.193 1.00 51.34 220 THR A C 1
ATOM 1611 O O . THR A 1 220 ? -52.191 -44.582 101.148 1.00 51.34 220 THR A O 1
ATOM 1614 N N . PRO A 1 221 ? -52.498 -42.519 100.274 1.00 47.66 221 PRO A N 1
ATOM 1615 C CA . PRO A 1 221 ? -53.686 -41.650 100.117 1.00 47.66 221 PRO A CA 1
ATOM 1616 C C . PRO A 1 221 ? -53.453 -40.232 99.493 1.00 47.66 221 PRO A C 1
ATOM 1618 O O . PRO A 1 221 ? -52.331 -39.829 99.218 1.00 47.66 221 PRO A O 1
ATOM 1621 N N . THR A 1 222 ? -54.552 -39.465 99.376 1.00 47.44 222 THR A N 1
ATOM 1622 C CA . THR A 1 222 ? -54.659 -37.979 99.441 1.00 47.44 222 THR A CA 1
ATOM 1623 C C . THR A 1 222 ? -54.362 -37.089 98.211 1.00 47.44 222 THR A C 1
ATOM 1625 O O . THR A 1 222 ? -53.357 -37.226 97.525 1.00 47.44 222 THR A O 1
ATOM 1628 N N . ALA A 1 223 ? -55.233 -36.067 98.101 1.00 40.19 223 ALA A N 1
ATOM 1629 C CA . ALA A 1 223 ? -55.142 -34.753 97.440 1.00 40.19 223 ALA A CA 1
ATOM 1630 C C . ALA A 1 223 ? -55.824 -34.597 96.065 1.00 40.19 223 ALA A C 1
ATOM 1632 O O . ALA A 1 223 ? -55.238 -34.809 95.008 1.00 40.19 223 ALA A O 1
ATOM 1633 N N . THR A 1 224 ? -57.068 -34.111 96.104 1.00 40.09 224 THR A N 1
ATOM 1634 C CA . THR A 1 224 ? -57.790 -33.546 94.957 1.00 40.09 224 THR A CA 1
ATOM 1635 C C . THR A 1 224 ? -57.260 -32.136 94.680 1.00 40.09 224 THR A C 1
ATOM 1637 O O . THR A 1 224 ? -57.595 -31.199 95.402 1.00 40.09 224 THR A O 1
ATOM 1640 N N . PHE A 1 225 ? -56.432 -31.971 93.646 1.00 44.91 225 PHE A N 1
ATOM 1641 C CA . PHE A 1 225 ? -56.120 -30.662 93.067 1.00 44.91 225 PHE A CA 1
ATOM 1642 C C . PHE A 1 225 ? -57.051 -30.405 91.880 1.00 44.91 225 PHE A C 1
ATOM 1644 O O . PHE A 1 225 ? -57.150 -31.233 90.978 1.00 44.91 225 PHE A O 1
ATOM 1651 N N . THR A 1 226 ? -57.713 -29.250 91.877 1.00 46.81 226 THR A N 1
ATOM 1652 C CA . THR A 1 226 ? -58.531 -28.760 90.761 1.00 46.81 226 THR A CA 1
ATOM 1653 C C . THR A 1 226 ? -57.681 -27.810 89.912 1.00 46.81 226 THR A C 1
ATOM 1655 O O . THR A 1 226 ? -57.461 -26.677 90.345 1.00 46.81 226 THR A O 1
ATOM 1658 N N . PRO A 1 227 ? -57.175 -28.203 88.728 1.00 47.88 227 PRO A N 1
ATOM 1659 C CA . PRO A 1 227 ? -56.569 -27.244 87.818 1.00 47.88 227 PRO A CA 1
ATOM 1660 C C . PRO A 1 227 ? -57.653 -26.536 86.996 1.00 47.88 227 PRO A C 1
ATOM 1662 O O . PRO A 1 227 ? -58.351 -27.141 86.183 1.00 47.88 227 PRO A O 1
ATOM 1665 N N . THR A 1 228 ? -57.766 -25.226 87.199 1.00 51.91 228 THR A N 1
ATOM 1666 C CA . THR A 1 228 ? -58.423 -24.296 86.275 1.00 51.91 228 THR A CA 1
ATOM 1667 C C . THR A 1 228 ? -57.517 -24.110 85.057 1.00 51.91 228 THR A C 1
ATOM 1669 O O . THR A 1 228 ? -56.401 -23.613 85.197 1.00 51.91 228 THR A O 1
ATOM 1672 N N . ALA A 1 229 ? -57.978 -24.487 83.863 1.00 43.66 229 ALA A N 1
ATOM 1673 C CA . ALA A 1 229 ? -57.282 -24.187 82.615 1.00 43.66 229 ALA A CA 1
ATOM 1674 C C . ALA A 1 229 ? -57.887 -22.936 81.960 1.00 43.66 229 ALA A C 1
ATOM 1676 O O . ALA A 1 229 ? -59.015 -22.977 81.476 1.00 43.66 229 ALA A O 1
ATOM 1677 N N . THR A 1 230 ? -57.107 -21.852 81.901 1.00 50.31 230 THR A N 1
ATOM 1678 C CA . THR A 1 230 ? -57.339 -20.728 80.984 1.00 50.31 230 THR A CA 1
ATOM 1679 C C . THR A 1 230 ? -56.014 -20.318 80.349 1.00 50.31 230 THR A C 1
ATOM 1681 O O . THR A 1 230 ? -55.144 -19.791 81.034 1.00 50.31 230 THR A O 1
ATOM 1684 N N . ALA A 1 231 ? -55.889 -20.515 79.037 1.00 45.53 231 ALA A N 1
ATOM 1685 C CA . ALA A 1 231 ? -55.115 -19.659 78.138 1.00 45.53 231 ALA A CA 1
ATOM 1686 C C . ALA A 1 231 ? -55.601 -19.908 76.702 1.00 45.53 231 ALA A C 1
ATOM 1688 O O . ALA A 1 231 ? -55.238 -20.891 76.060 1.00 45.53 231 ALA A O 1
ATOM 1689 N N . THR A 1 232 ? -56.470 -19.027 76.211 1.00 45.22 232 THR A N 1
ATOM 1690 C CA . THR A 1 232 ? -56.856 -18.972 74.798 1.00 45.22 232 THR A CA 1
ATOM 1691 C C . THR A 1 232 ? -55.669 -18.429 74.006 1.00 45.22 232 THR A C 1
ATOM 1693 O O . THR A 1 232 ? -55.254 -17.293 74.228 1.00 45.22 232 THR A O 1
ATOM 1696 N N . ALA A 1 233 ? -55.100 -19.225 73.099 1.00 50.66 233 ALA A N 1
ATOM 1697 C CA . ALA A 1 233 ? -54.089 -18.745 72.164 1.00 50.66 233 ALA A CA 1
ATOM 1698 C C . ALA A 1 233 ? -54.755 -17.823 71.129 1.00 50.66 233 ALA A C 1
ATOM 1700 O O . ALA A 1 233 ? -55.555 -18.269 70.308 1.00 50.66 233 ALA A O 1
ATOM 1701 N N . THR A 1 234 ? -54.449 -16.528 71.181 1.00 46.56 234 THR A N 1
ATOM 1702 C CA . THR A 1 234 ? -54.865 -15.562 70.158 1.00 46.56 234 THR A CA 1
ATOM 1703 C C . THR A 1 234 ? -54.051 -15.811 68.889 1.00 46.56 234 THR A C 1
ATOM 1705 O O . THR A 1 234 ? -52.828 -15.691 68.904 1.00 46.56 234 THR A O 1
ATOM 1708 N N . ALA A 1 235 ? -54.717 -16.168 67.790 1.00 50.91 235 ALA A N 1
ATOM 1709 C CA . ALA A 1 235 ? -54.082 -16.294 66.482 1.00 50.91 235 ALA A CA 1
ATOM 1710 C C . ALA A 1 235 ? -53.588 -14.918 66.004 1.00 50.91 235 ALA A C 1
ATOM 1712 O O . ALA A 1 235 ? -54.382 -14.000 65.797 1.00 50.91 235 ALA A O 1
ATOM 1713 N N . THR A 1 236 ? -52.276 -14.766 65.826 1.00 47.84 236 THR A N 1
ATOM 1714 C CA . THR A 1 236 ? -51.683 -13.567 65.223 1.00 47.84 236 THR A CA 1
ATOM 1715 C C . THR A 1 236 ? -51.901 -13.614 63.713 1.00 47.84 236 THR A C 1
ATOM 1717 O O . THR A 1 236 ? -51.395 -14.511 63.039 1.00 47.84 236 THR A O 1
ATOM 1720 N N . ALA A 1 237 ? -52.659 -12.656 63.172 1.00 49.59 237 ALA A N 1
ATOM 1721 C CA . ALA A 1 237 ? -52.873 -12.525 61.735 1.00 49.59 237 ALA A CA 1
ATOM 1722 C C . ALA A 1 237 ? -51.533 -12.309 61.012 1.00 49.59 237 ALA A C 1
ATOM 1724 O O . ALA A 1 237 ? -50.798 -11.363 61.295 1.00 49.59 237 ALA A O 1
ATOM 1725 N N . THR A 1 238 ? -51.208 -13.201 60.079 1.00 46.81 238 THR A N 1
ATOM 1726 C CA . THR A 1 238 ? -50.045 -13.057 59.203 1.00 46.81 238 THR A CA 1
ATOM 1727 C C . THR A 1 238 ? -50.404 -12.094 58.075 1.00 46.81 238 THR A C 1
ATOM 1729 O O . THR A 1 238 ? -51.198 -12.425 57.195 1.00 46.81 238 THR A O 1
ATOM 1732 N N . PHE A 1 239 ? -49.835 -10.890 58.097 1.00 48.03 239 PHE A N 1
ATOM 1733 C CA . PHE A 1 239 ? -49.916 -9.979 56.960 1.00 48.03 239 PHE A CA 1
ATOM 1734 C C . PHE A 1 239 ? -49.105 -10.569 55.806 1.00 48.03 239 PHE A C 1
ATOM 1736 O O . PHE A 1 239 ? -47.893 -10.745 55.915 1.00 48.03 239 PHE A O 1
ATOM 1743 N N . THR A 1 240 ? -49.780 -10.895 54.706 1.00 51.00 240 THR A N 1
ATOM 1744 C CA . THR A 1 240 ? -49.112 -11.223 53.443 1.00 51.00 240 THR A CA 1
ATOM 1745 C C . THR A 1 240 ? -48.628 -9.901 52.848 1.00 51.00 240 THR A C 1
ATOM 1747 O O . THR A 1 240 ? -49.478 -9.056 52.556 1.00 51.00 240 THR A O 1
ATOM 1750 N N . PRO A 1 241 ? -47.313 -9.649 52.709 1.00 51.88 241 PRO A N 1
ATOM 1751 C CA . PRO A 1 241 ? -46.854 -8.427 52.068 1.00 51.88 241 PRO A CA 1
ATOM 1752 C C . PRO A 1 241 ? -47.300 -8.450 50.604 1.00 51.88 241 PRO A C 1
ATOM 1754 O O . PRO A 1 241 ? -46.912 -9.331 49.837 1.00 51.88 241 PRO A O 1
ATOM 1757 N N . THR A 1 242 ? -48.140 -7.492 50.220 1.00 52.50 242 THR A N 1
ATOM 1758 C CA . THR A 1 242 ? -48.460 -7.238 48.814 1.00 52.50 242 THR A CA 1
ATOM 1759 C C . THR A 1 242 ? -47.157 -6.864 48.102 1.00 52.50 242 THR A C 1
ATOM 1761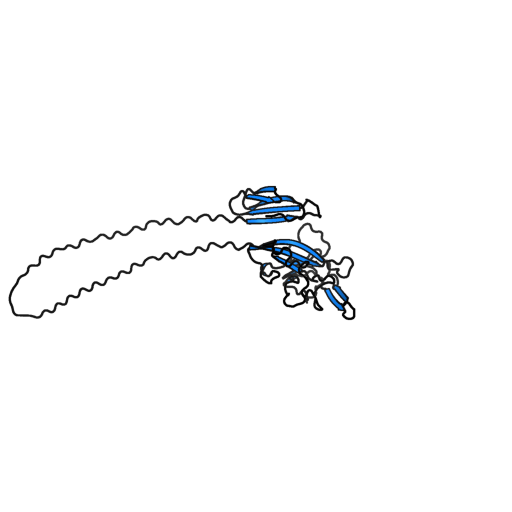 O O . THR A 1 242 ? -46.479 -5.948 48.573 1.00 52.50 242 THR A O 1
ATOM 1764 N N . PRO A 1 243 ? -46.763 -7.546 47.011 1.00 55.12 243 PRO A N 1
ATOM 1765 C CA . PRO A 1 243 ? -45.538 -7.215 46.296 1.00 55.12 243 PRO A CA 1
ATOM 1766 C C . PRO A 1 243 ? -45.621 -5.775 45.787 1.00 55.12 243 PRO A C 1
ATOM 1768 O O . PRO A 1 243 ? -46.469 -5.434 44.963 1.00 55.12 243 PRO A O 1
ATOM 1771 N N . THR A 1 244 ? -44.750 -4.917 46.309 1.00 53.69 244 THR A N 1
ATOM 1772 C CA . THR A 1 244 ? -44.605 -3.541 45.840 1.00 53.69 244 THR A CA 1
ATOM 1773 C C . THR A 1 244 ? -44.031 -3.575 44.428 1.00 53.69 244 THR A C 1
ATOM 1775 O O . THR A 1 244 ? -42.959 -4.144 44.209 1.00 53.69 244 THR A O 1
ATOM 1778 N N . ALA A 1 245 ? -44.738 -2.974 43.466 1.00 50.34 245 ALA A N 1
ATOM 1779 C CA . ALA A 1 245 ? -44.248 -2.819 42.101 1.00 50.34 245 ALA A CA 1
ATOM 1780 C C . ALA A 1 245 ? -42.883 -2.117 42.138 1.00 50.34 245 ALA A C 1
ATOM 1782 O O . ALA A 1 245 ? -42.773 -0.954 42.523 1.00 50.34 245 ALA A O 1
ATOM 1783 N N . THR A 1 246 ? -41.833 -2.858 41.797 1.00 51.72 246 THR A N 1
ATOM 1784 C CA . THR A 1 246 ? -40.478 -2.318 41.727 1.00 51.72 246 THR A CA 1
ATOM 1785 C C . THR A 1 246 ? -40.362 -1.601 40.390 1.00 51.72 246 THR A C 1
ATOM 1787 O O . THR A 1 246 ? -40.606 -2.208 39.349 1.00 51.72 246 THR A O 1
ATOM 1790 N N . SER A 1 247 ? -40.055 -0.303 40.409 1.00 47.69 247 SER A N 1
ATOM 1791 C CA . SER A 1 247 ? -39.850 0.476 39.189 1.00 47.69 247 SER A CA 1
ATOM 1792 C C . SER A 1 247 ? -38.721 -0.151 38.375 1.00 47.69 247 SER A C 1
ATOM 1794 O O . SER A 1 247 ? -37.571 -0.160 38.819 1.00 47.69 247 SER A O 1
ATOM 1796 N N . THR A 1 248 ? -39.043 -0.681 37.198 1.00 50.94 248 THR A N 1
ATOM 1797 C CA . THR A 1 248 ? -38.046 -1.108 36.217 1.00 50.94 248 THR A CA 1
ATOM 1798 C C . THR A 1 248 ? -37.173 0.104 35.887 1.00 50.94 248 THR A C 1
ATOM 1800 O O . THR A 1 248 ? -37.735 1.144 35.531 1.00 50.94 248 THR A O 1
ATOM 1803 N N . PRO A 1 249 ? -35.836 0.040 36.026 1.00 43.66 249 PRO A N 1
ATOM 1804 C CA . PRO A 1 249 ? -34.989 1.154 35.633 1.00 43.66 249 PRO A CA 1
ATOM 1805 C C . PRO A 1 249 ? -35.193 1.411 34.138 1.00 43.66 249 PRO A C 1
ATOM 1807 O O . PRO A 1 249 ? -34.965 0.530 33.308 1.00 43.66 249 PRO A O 1
ATOM 1810 N N . THR A 1 250 ? -35.671 2.606 33.799 1.00 45.03 250 THR A N 1
ATOM 1811 C CA . THR A 1 250 ? -35.716 3.089 32.418 1.00 45.03 250 THR A CA 1
ATOM 1812 C C . THR A 1 250 ? -34.287 3.044 31.868 1.00 45.03 250 THR A C 1
ATOM 1814 O O . THR A 1 250 ? -33.391 3.541 32.555 1.00 45.03 250 THR A O 1
ATOM 1817 N N . PRO A 1 251 ? -34.028 2.452 30.684 1.00 42.50 251 PRO A N 1
ATOM 1818 C CA . PRO A 1 251 ? -32.688 2.439 30.111 1.00 42.50 251 PRO A CA 1
ATOM 1819 C C . PRO A 1 251 ? -32.197 3.880 29.983 1.00 42.50 251 PRO A C 1
ATOM 1821 O O . PRO A 1 251 ? -32.811 4.697 29.295 1.00 42.50 251 PRO A O 1
ATOM 1824 N N . THR A 1 252 ? -31.114 4.203 30.685 1.00 40.66 252 THR A N 1
ATOM 1825 C CA . THR A 1 252 ? -30.439 5.489 30.535 1.00 40.66 252 THR A CA 1
ATOM 1826 C C . THR A 1 252 ? -29.960 5.576 29.084 1.00 40.66 252 THR A C 1
ATOM 1828 O O . THR A 1 252 ? -29.216 4.684 28.669 1.00 40.66 252 THR A O 1
ATOM 1831 N N . PRO A 1 253 ? -30.382 6.577 28.289 1.00 45.03 253 PRO A N 1
ATOM 1832 C CA . PRO A 1 253 ? -29.908 6.720 26.920 1.00 45.03 253 PRO A CA 1
ATOM 1833 C C . PRO A 1 253 ? -28.389 6.892 26.954 1.00 45.03 253 PRO A C 1
ATOM 1835 O O . PRO A 1 253 ? -27.870 7.881 27.469 1.00 45.03 253 PRO A O 1
ATOM 1838 N N . THR A 1 254 ? -27.663 5.896 26.458 1.00 46.19 254 THR A N 1
ATOM 1839 C CA . THR A 1 254 ? -26.222 5.983 26.255 1.00 46.19 254 THR A CA 1
ATOM 1840 C C . THR A 1 254 ? -25.977 6.973 25.125 1.00 46.19 254 THR A C 1
ATOM 1842 O O . THR A 1 254 ? -26.388 6.736 23.989 1.00 46.19 254 THR A O 1
ATOM 1845 N N . CYS A 1 255 ? -25.326 8.101 25.425 1.00 47.50 255 CYS A N 1
ATOM 1846 C CA . CYS A 1 255 ? -24.821 8.990 24.384 1.00 47.50 255 CYS A CA 1
ATOM 1847 C C . CYS A 1 255 ? -23.929 8.171 23.445 1.00 47.50 255 CYS A C 1
ATOM 1849 O O . CYS A 1 255 ? -22.963 7.555 23.899 1.00 47.50 255 CYS A O 1
ATOM 1851 N N . ALA A 1 256 ? -24.251 8.153 22.150 1.00 57.59 256 ALA A N 1
ATOM 1852 C CA . ALA A 1 256 ? -23.337 7.622 21.148 1.00 57.59 256 ALA A CA 1
ATOM 1853 C C . ALA A 1 256 ? -21.998 8.369 21.273 1.00 57.59 256 ALA A C 1
ATOM 1855 O O . ALA A 1 256 ? -21.999 9.584 21.462 1.00 57.59 256 ALA A O 1
ATOM 1856 N N . ALA A 1 257 ? -20.865 7.672 21.206 1.00 66.69 257 ALA A N 1
ATOM 1857 C CA . ALA A 1 257 ? -19.561 8.333 21.213 1.00 66.69 257 ALA A CA 1
ATOM 1858 C C . ALA A 1 257 ? -19.417 9.223 19.969 1.00 66.69 257 ALA A C 1
ATOM 1860 O O . ALA A 1 257 ? -19.893 8.845 18.900 1.00 66.69 257 ALA A O 1
ATOM 1861 N N . ILE A 1 258 ? -18.783 10.391 20.104 1.00 80.62 258 ILE A N 1
ATOM 1862 C CA . ILE A 1 258 ? -18.442 11.235 18.951 1.00 80.62 258 ILE A CA 1
ATOM 1863 C C . ILE A 1 258 ? -17.273 10.576 18.212 1.00 80.62 258 ILE A C 1
ATOM 1865 O O . ILE A 1 258 ? -16.276 10.210 18.829 1.00 80.62 258 ILE A O 1
ATOM 1869 N N . THR A 1 259 ? -17.396 10.435 16.899 1.00 82.69 259 THR A N 1
ATOM 1870 C CA . THR A 1 259 ? -16.370 9.907 15.993 1.00 82.69 259 THR A CA 1
ATOM 1871 C C . THR A 1 259 ? -16.180 10.868 14.828 1.00 82.69 259 THR A C 1
ATOM 1873 O O . THR A 1 259 ? -17.172 11.387 14.312 1.00 82.69 259 THR A O 1
ATOM 1876 N N . ALA A 1 260 ? -14.942 11.051 14.374 1.00 85.69 260 ALA A N 1
ATOM 1877 C CA . ALA A 1 260 ? -14.621 11.816 13.175 1.00 85.69 260 ALA A CA 1
ATOM 1878 C C . ALA A 1 260 ? -13.851 10.949 12.167 1.00 85.69 260 ALA A C 1
ATOM 1880 O O . ALA A 1 260 ? -13.107 10.051 12.558 1.00 85.69 260 ALA A O 1
ATOM 1881 N N . SER A 1 261 ? -14.040 11.207 10.876 1.00 87.38 261 SER A N 1
ATOM 1882 C CA . SER A 1 261 ? -13.278 10.588 9.785 1.00 87.38 261 SER A CA 1
ATOM 1883 C C . SER A 1 261 ? -12.967 11.619 8.712 1.00 87.38 261 SER A C 1
ATOM 1885 O O . SER A 1 261 ? -13.784 12.508 8.469 1.00 87.38 261 SER A O 1
ATOM 1887 N N . GLU A 1 262 ? -11.842 11.471 8.021 1.00 90.19 262 GLU A N 1
ATOM 1888 C CA . GLU A 1 262 ? -11.343 12.494 7.104 1.00 90.19 262 GLU A CA 1
ATOM 1889 C C . GLU A 1 262 ? -11.000 11.925 5.728 1.00 90.19 262 GLU A C 1
ATOM 1891 O O . GLU A 1 262 ? -10.604 10.770 5.586 1.00 90.19 262 GLU A O 1
ATOM 1896 N N . THR A 1 263 ? -11.141 12.761 4.704 1.00 90.25 263 THR A N 1
ATOM 1897 C CA . THR A 1 263 ? -10.655 12.501 3.344 1.00 90.25 263 THR A CA 1
ATOM 1898 C C . THR A 1 263 ? -9.893 13.722 2.856 1.00 90.25 263 THR A C 1
ATOM 1900 O O . THR A 1 263 ? -10.319 14.855 3.091 1.00 90.25 263 THR A O 1
ATOM 1903 N N . THR A 1 264 ? -8.753 13.514 2.202 1.00 90.38 264 THR A N 1
ATOM 1904 C CA . THR A 1 264 ? -7.847 14.604 1.830 1.00 90.38 264 THR A CA 1
ATOM 1905 C C . THR A 1 264 ? -7.580 14.630 0.329 1.00 90.38 264 THR A C 1
ATOM 1907 O O . THR A 1 264 ? -7.526 13.598 -0.337 1.00 90.38 264 THR A O 1
ATOM 1910 N N . THR A 1 265 ? -7.397 15.837 -0.197 1.00 89.44 265 THR A N 1
ATOM 1911 C CA . THR A 1 265 ? -6.852 16.099 -1.530 1.00 89.44 265 THR A CA 1
ATOM 1912 C C . THR A 1 265 ? -5.542 16.852 -1.317 1.00 89.44 265 THR A C 1
ATOM 1914 O O . THR A 1 265 ? -5.586 17.991 -0.843 1.00 89.44 265 THR A O 1
ATOM 1917 N N . PRO A 1 266 ? -4.376 16.250 -1.604 1.00 84.56 266 PRO A N 1
ATOM 1918 C CA . PRO A 1 266 ? -3.092 16.922 -1.436 1.00 84.56 266 PRO A CA 1
ATOM 1919 C C . PRO A 1 266 ? -2.968 18.170 -2.319 1.00 84.56 266 PRO A C 1
ATOM 1921 O O . PRO A 1 266 ? -3.548 18.237 -3.404 1.00 84.56 266 PRO A O 1
ATOM 1924 N N . ALA A 1 267 ? -2.168 19.144 -1.879 1.00 86.50 267 ALA A N 1
ATOM 1925 C CA . ALA A 1 267 ? -1.769 20.250 -2.743 1.00 86.50 267 ALA A CA 1
ATOM 1926 C C . ALA A 1 267 ? -0.959 19.720 -3.940 1.00 86.50 267 ALA A C 1
ATOM 1928 O O . ALA A 1 267 ? -0.127 18.825 -3.791 1.00 86.50 267 ALA A O 1
ATOM 1929 N N . SER A 1 268 ? -1.180 20.273 -5.134 1.00 84.56 268 SER A N 1
ATOM 1930 C CA . SER A 1 268 ? -0.629 19.705 -6.375 1.00 84.56 268 SER A CA 1
ATOM 1931 C C . SER A 1 268 ? 0.879 19.911 -6.543 1.00 84.56 268 SER A C 1
ATOM 1933 O O . SER A 1 268 ? 1.509 19.185 -7.304 1.00 84.56 268 SER A O 1
ATOM 1935 N N . CYS A 1 269 ? 1.448 20.919 -5.875 1.00 73.56 269 CYS A N 1
ATOM 1936 C CA . CYS A 1 269 ? 2.860 21.292 -5.962 1.00 73.56 269 CYS A CA 1
ATOM 1937 C C . CYS A 1 269 ? 3.363 21.845 -4.621 1.00 73.56 269 CYS A C 1
ATOM 1939 O O . CYS A 1 269 ? 2.592 22.399 -3.834 1.00 73.56 269 CYS A O 1
ATOM 1941 N N . PHE A 1 270 ? 4.679 21.790 -4.402 1.00 72.69 270 PHE A N 1
ATOM 1942 C CA . PHE A 1 270 ? 5.334 22.479 -3.288 1.00 72.69 270 PHE A CA 1
ATOM 1943 C C . PHE A 1 270 ? 5.052 23.991 -3.336 1.00 72.69 270 PHE A C 1
ATOM 1945 O O . PHE A 1 270 ? 5.230 24.628 -4.374 1.00 72.69 270 PHE A O 1
ATOM 1952 N N . GLY A 1 271 ? 4.590 24.559 -2.219 1.00 77.50 271 GLY A N 1
ATOM 1953 C CA . GLY A 1 271 ? 4.174 25.965 -2.124 1.00 77.50 271 GLY A CA 1
ATOM 1954 C C . GLY A 1 271 ? 2.772 26.270 -2.671 1.00 77.50 271 GLY A C 1
ATOM 1955 O O . GLY A 1 271 ? 2.346 27.421 -2.617 1.00 77.50 271 GLY A O 1
ATOM 1956 N N . GLY A 1 272 ? 2.046 25.271 -3.186 1.00 82.88 272 GLY A N 1
ATOM 1957 C CA . GLY A 1 272 ? 0.646 25.413 -3.579 1.00 82.88 272 GLY A CA 1
ATOM 1958 C C . GLY A 1 272 ? -0.296 25.357 -2.376 1.00 82.88 272 GLY A C 1
ATOM 1959 O O . GLY A 1 272 ? -0.092 24.554 -1.470 1.00 82.88 272 GLY A O 1
ATOM 1960 N N . SER A 1 273 ? -1.347 26.176 -2.406 1.00 91.62 273 SER A N 1
ATOM 1961 C CA . SER A 1 273 ? -2.431 26.223 -1.412 1.00 91.62 273 SER A CA 1
ATOM 1962 C C . SER A 1 273 ? -3.749 25.770 -2.041 1.00 91.62 273 SER A C 1
ATOM 1964 O O . SER A 1 273 ? -4.741 26.485 -2.006 1.00 91.62 273 SER A O 1
ATOM 1966 N N . ASN A 1 274 ? -3.743 24.626 -2.727 1.00 90.19 274 ASN A N 1
ATOM 1967 C CA . ASN A 1 274 ? -4.917 24.064 -3.404 1.00 90.19 274 ASN A CA 1
ATOM 1968 C C . ASN A 1 274 ? -5.335 22.694 -2.853 1.00 90.19 274 ASN A C 1
ATOM 1970 O O . ASN A 1 274 ? -6.163 22.026 -3.467 1.00 90.19 274 ASN A O 1
ATOM 1974 N N . GLY A 1 275 ? -4.780 22.288 -1.708 1.00 91.12 275 GLY A N 1
ATOM 1975 C CA . GLY A 1 275 ? -5.217 21.096 -0.999 1.00 91.12 275 GLY A CA 1
ATOM 1976 C C . GLY A 1 275 ? -6.558 21.301 -0.293 1.00 91.12 275 GLY A C 1
ATOM 1977 O O . GLY A 1 275 ? -7.024 22.430 -0.089 1.00 91.12 275 GLY A O 1
ATOM 1978 N N . SER A 1 276 ? -7.178 20.192 0.100 1.00 93.38 276 SER A N 1
ATOM 1979 C CA . SER A 1 276 ? -8.408 20.197 0.889 1.00 93.38 276 SER A CA 1
ATOM 1980 C C . SER A 1 276 ? -8.492 19.026 1.860 1.00 93.38 276 SER A C 1
ATOM 1982 O O . SER A 1 276 ? -8.002 17.941 1.557 1.00 93.38 276 SER A O 1
ATOM 1984 N N . VAL A 1 277 ? -9.198 19.214 2.971 1.00 93.81 277 VAL A N 1
ATOM 1985 C CA . VAL A 1 277 ? -9.573 18.161 3.927 1.00 93.81 277 VAL A CA 1
ATOM 1986 C C . VAL A 1 277 ? -11.085 18.207 4.119 1.00 93.81 277 VAL A C 1
ATOM 1988 O O . VAL A 1 277 ? -11.637 19.268 4.397 1.00 93.81 277 VAL A O 1
ATOM 1991 N N . THR A 1 278 ? -11.767 17.073 3.973 1.00 94.00 278 THR A N 1
ATOM 1992 C CA . THR A 1 278 ? -13.188 16.917 4.311 1.00 94.00 278 THR A CA 1
ATOM 1993 C C . THR A 1 278 ? -13.320 16.042 5.545 1.00 94.00 278 THR A C 1
ATOM 1995 O O . THR A 1 278 ? -12.912 14.883 5.515 1.00 94.00 278 THR A O 1
ATOM 1998 N N . VAL A 1 279 ? -13.925 16.583 6.599 1.00 93.12 279 VAL A N 1
ATOM 1999 C CA . VAL A 1 279 ? -14.149 15.922 7.889 1.00 93.12 279 VAL A CA 1
ATOM 2000 C C . VAL A 1 279 ? -15.624 15.557 8.016 1.00 93.12 279 VAL A C 1
ATOM 2002 O O . VAL A 1 279 ? -16.494 16.398 7.800 1.00 93.12 279 VAL A O 1
ATOM 2005 N N . THR A 1 280 ? -15.912 14.314 8.387 1.00 92.69 280 THR A N 1
ATOM 2006 C CA . THR A 1 280 ? -17.253 13.817 8.726 1.00 92.69 280 THR A CA 1
ATOM 2007 C C . THR A 1 280 ? -17.315 13.552 10.219 1.00 92.69 280 THR A C 1
ATOM 2009 O O . THR A 1 280 ? -16.453 12.842 10.728 1.00 92.69 280 THR A O 1
ATOM 2012 N N . VAL A 1 281 ? -18.328 14.071 10.916 1.00 88.81 281 VAL A N 1
ATOM 2013 C CA . VAL A 1 281 ? -18.504 13.873 12.365 1.00 88.81 281 VAL A CA 1
ATOM 2014 C C . VAL A 1 281 ? -19.820 13.155 12.634 1.00 88.81 281 VAL A C 1
ATOM 2016 O O . VAL A 1 281 ? -20.864 13.549 12.123 1.00 88.81 281 VAL A O 1
ATOM 2019 N N . SER A 1 282 ? -19.783 12.090 13.432 1.00 84.88 282 SER A N 1
ATOM 2020 C CA . SER A 1 282 ? -20.943 11.263 13.793 1.00 84.88 282 SER A CA 1
ATOM 2021 C C . SER A 1 282 ? -20.988 10.979 15.293 1.00 84.88 282 SER A C 1
ATOM 2023 O O . SER A 1 282 ? -19.962 11.020 15.961 1.00 84.88 282 SER A O 1
ATOM 2025 N N . GLY A 1 283 ? -22.171 10.659 15.818 1.00 79.62 283 GLY A N 1
ATOM 2026 C CA . GLY A 1 283 ? -22.386 10.337 17.230 1.00 79.62 283 GLY A CA 1
ATOM 2027 C C . GLY A 1 283 ? -22.391 11.561 18.153 1.00 79.62 283 GLY A C 1
ATOM 2028 O O . GLY A 1 283 ? -22.288 12.695 17.711 1.00 79.62 283 GLY A O 1
ATOM 2029 N N . GLY A 1 284 ? -22.571 11.365 19.454 1.00 76.81 284 GLY A N 1
ATOM 2030 C CA . GLY A 1 284 ? -22.786 12.442 20.427 1.00 76.81 284 GLY A CA 1
ATOM 2031 C C . GLY A 1 284 ? -23.976 13.348 20.107 1.00 76.81 284 GLY A C 1
ATOM 2032 O O . GLY A 1 284 ? -24.927 12.944 19.436 1.00 76.81 284 GLY A O 1
ATOM 2033 N N . THR A 1 285 ? -23.917 14.581 20.610 1.00 77.50 285 THR A N 1
ATOM 2034 C CA . THR A 1 285 ? -24.965 15.593 20.432 1.00 77.50 285 THR A CA 1
ATOM 2035 C C . THR A 1 285 ? -24.421 16.725 19.572 1.00 77.50 285 THR A C 1
ATOM 2037 O O . THR A 1 285 ? -23.549 17.464 20.015 1.00 77.50 285 THR A O 1
ATOM 2040 N N . ALA A 1 286 ? -24.935 16.850 18.350 1.00 78.19 286 ALA A N 1
ATOM 2041 C CA . ALA A 1 286 ? -24.663 17.987 17.475 1.00 78.19 286 ALA A CA 1
ATOM 2042 C C . ALA A 1 286 ? -25.246 19.295 18.069 1.00 78.19 286 ALA A C 1
ATOM 2044 O O . ALA A 1 286 ? -26.206 19.225 18.848 1.00 78.19 286 ALA A O 1
ATOM 2045 N N . PRO A 1 287 ? -24.745 20.487 17.692 1.00 88.19 287 PRO A N 1
ATOM 2046 C CA . PRO A 1 287 ? -23.745 20.756 16.651 1.00 88.19 287 PRO A CA 1
ATOM 2047 C C . PRO A 1 287 ? -22.298 20.475 17.087 1.00 88.19 287 PRO A C 1
ATOM 2049 O O . PRO A 1 287 ? -21.992 20.483 18.276 1.00 88.19 287 PRO A O 1
ATOM 2052 N N . TYR A 1 288 ? -21.413 20.253 16.114 1.00 85.62 288 TYR A N 1
ATOM 2053 C CA . TYR A 1 288 ? -19.971 20.079 16.326 1.00 85.62 288 TYR A CA 1
ATOM 2054 C C . TYR A 1 288 ? -19.204 21.255 15.742 1.00 85.62 288 TYR A C 1
ATOM 2056 O O . TYR A 1 288 ? -19.547 21.707 14.653 1.00 85.62 288 TYR A O 1
ATOM 2064 N N . ASP A 1 289 ? -18.132 21.672 16.403 1.00 90.81 289 ASP A N 1
ATOM 2065 C CA . ASP A 1 289 ? -17.155 22.595 15.833 1.00 90.81 289 ASP A CA 1
ATOM 2066 C C . ASP A 1 289 ? -15.911 21.812 15.419 1.00 90.81 289 ASP A C 1
ATOM 2068 O O . ASP A 1 289 ? -15.314 21.094 16.220 1.00 90.81 289 ASP A O 1
ATOM 2072 N N . VAL A 1 290 ? -15.537 21.937 14.150 1.00 90.06 290 VAL A N 1
ATOM 2073 C CA . VAL A 1 290 ? -14.354 21.304 13.562 1.00 90.06 290 VAL A CA 1
ATOM 2074 C C . VAL A 1 290 ? -13.382 22.411 13.200 1.00 90.06 290 VAL A C 1
ATOM 2076 O O . VAL A 1 290 ? -13.781 23.360 12.528 1.00 90.06 290 VAL A O 1
ATOM 2079 N N . THR A 1 291 ? -12.127 22.312 13.635 1.00 90.88 291 THR A N 1
ATOM 2080 C CA . THR A 1 291 ? -11.108 23.334 13.366 1.00 90.88 291 THR A CA 1
ATOM 2081 C C . THR A 1 291 ? -9.942 22.734 12.597 1.00 90.88 291 THR A C 1
ATOM 2083 O O . THR A 1 291 ? -9.365 21.756 13.048 1.00 90.88 291 THR A O 1
ATOM 2086 N N . VAL A 1 292 ? -9.577 23.335 11.464 1.00 89.50 292 VAL A N 1
ATOM 2087 C CA . VAL A 1 292 ? -8.388 22.977 10.675 1.00 89.50 292 VAL A CA 1
ATOM 2088 C C . VAL A 1 292 ? -7.664 24.265 10.301 1.00 89.50 292 VAL A C 1
ATOM 2090 O O . VAL A 1 292 ? -8.293 25.221 9.854 1.00 89.50 292 VAL A O 1
ATOM 2093 N N . ASP A 1 293 ? -6.348 24.312 10.515 1.00 87.25 293 ASP A N 1
ATOM 2094 C CA . ASP A 1 293 ? -5.507 25.494 10.236 1.00 87.25 293 ASP A CA 1
ATOM 2095 C C . ASP A 1 293 ? -6.014 26.796 10.896 1.00 87.25 293 ASP A C 1
ATOM 2097 O O . ASP A 1 293 ? -5.973 27.885 10.329 1.00 87.25 293 ASP A O 1
ATOM 2101 N N . GLY A 1 294 ? -6.582 26.676 12.101 1.00 86.25 294 GLY A N 1
ATOM 2102 C CA . GLY A 1 294 ? -7.167 27.805 12.832 1.00 86.25 294 GLY A CA 1
ATOM 2103 C C . GLY A 1 294 ? -8.509 28.316 12.285 1.00 86.25 294 GLY A C 1
ATOM 2104 O O . GLY A 1 294 ? -9.056 29.267 12.841 1.00 86.25 294 GLY A O 1
ATOM 2105 N N . VAL A 1 295 ? -9.064 27.692 11.242 1.00 89.88 295 VAL A N 1
ATOM 2106 C CA . VAL A 1 295 ? -10.410 27.972 10.724 1.00 89.88 295 VAL A CA 1
ATOM 2107 C C . VAL A 1 295 ? -11.395 26.979 11.325 1.00 89.88 295 VAL A C 1
ATOM 2109 O O . VAL A 1 295 ? -11.181 25.775 11.236 1.00 89.88 295 VAL A O 1
ATOM 2112 N N . THR A 1 296 ? -12.493 27.470 11.903 1.00 93.12 296 THR A N 1
ATOM 2113 C CA . THR A 1 296 ? -13.536 26.633 12.515 1.00 93.12 296 THR A CA 1
ATOM 2114 C C . THR A 1 296 ? -14.796 26.611 11.654 1.00 93.12 296 THR A C 1
ATOM 2116 O O . THR A 1 296 ? -15.331 27.664 11.306 1.00 93.12 296 THR A O 1
ATOM 2119 N N . HIS A 1 297 ? -15.298 25.417 11.341 1.00 92.56 297 HIS A N 1
ATOM 2120 C CA . HIS A 1 297 ? -16.593 25.192 10.702 1.00 92.56 297 HIS A CA 1
ATOM 2121 C C . HIS A 1 297 ? -17.522 24.409 11.636 1.00 92.56 297 HIS A C 1
ATOM 2123 O O . HIS A 1 297 ? -17.091 23.450 12.275 1.00 92.56 297 HIS A O 1
ATOM 2129 N N . SER A 1 298 ? -18.811 24.757 11.650 1.00 91.31 298 SER A N 1
ATOM 2130 C CA . SER A 1 298 ? -19.813 24.027 12.432 1.00 91.31 298 SER A CA 1
ATOM 2131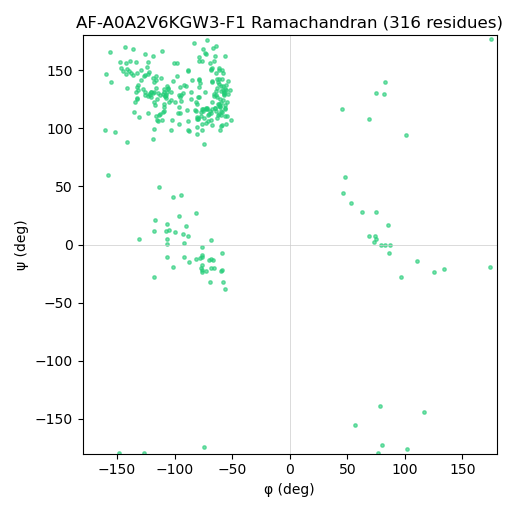 C C . SER A 1 298 ? -20.543 22.977 11.588 1.00 91.31 298 SER A C 1
ATOM 2133 O O . SER A 1 298 ? -20.993 23.247 10.474 1.00 91.31 298 SER A O 1
ATOM 2135 N N . VAL A 1 299 ? -20.715 21.780 12.142 1.00 91.62 299 VAL A N 1
ATOM 2136 C CA . VAL A 1 299 ? -21.470 20.666 11.561 1.00 91.62 299 VAL A CA 1
ATOM 2137 C C . VAL A 1 299 ? -22.744 20.469 12.380 1.00 91.62 299 VAL A C 1
ATOM 2139 O O . VAL A 1 299 ? -22.702 20.116 13.555 1.00 91.62 299 VAL A O 1
ATOM 2142 N N . ALA A 1 300 ? -23.900 20.716 11.765 1.00 90.62 300 ALA A N 1
ATOM 2143 C CA . ALA A 1 300 ? -25.174 20.821 12.482 1.00 90.62 300 ALA A CA 1
ATOM 2144 C C . ALA A 1 300 ? -25.785 19.477 12.920 1.00 90.62 300 ALA A C 1
ATOM 2146 O O . ALA A 1 300 ? -26.677 19.458 13.766 1.00 90.62 300 ALA A O 1
ATOM 2147 N N . THR A 1 301 ? -25.349 18.358 12.338 1.00 88.81 301 THR A N 1
ATOM 2148 C CA . THR A 1 301 ? -25.973 17.040 12.526 1.00 88.81 301 THR A CA 1
ATOM 2149 C C . THR A 1 301 ? -24.937 15.929 12.594 1.00 88.81 301 THR A C 1
ATOM 2151 O O . THR A 1 301 ? -23.939 15.976 11.879 1.00 88.81 301 THR A O 1
ATOM 2154 N N . SER A 1 302 ? -25.210 14.883 13.381 1.00 85.06 302 SER A N 1
ATOM 2155 C CA . SER A 1 302 ? -24.457 13.620 13.323 1.00 85.06 302 SER A CA 1
ATOM 2156 C C . SER A 1 302 ? -24.495 13.040 11.906 1.00 85.06 302 SER A C 1
ATOM 2158 O O . SER A 1 302 ? -25.564 12.968 11.304 1.00 85.06 302 SER A O 1
ATOM 2160 N N . GLY A 1 303 ? -23.348 12.603 11.390 1.00 87.81 303 GLY A N 1
ATOM 2161 C CA . GLY A 1 303 ? -23.159 12.179 10.000 1.00 87.81 303 GLY A CA 1
ATOM 2162 C C . GLY A 1 303 ? -22.906 13.336 9.031 1.00 87.81 303 GLY A C 1
ATOM 2163 O O . GLY A 1 303 ? -22.756 13.105 7.835 1.00 87.81 303 GLY A O 1
ATOM 2164 N N . GLY A 1 304 ? -22.886 14.577 9.524 1.00 91.50 304 GLY A N 1
ATOM 2165 C CA . GLY A 1 304 ? -22.615 15.757 8.715 1.00 91.50 304 GLY A CA 1
ATOM 2166 C C . GLY A 1 304 ? -21.131 15.910 8.390 1.00 91.50 304 GLY A C 1
ATOM 2167 O O . GLY A 1 304 ? -20.259 15.398 9.096 1.00 91.50 304 GLY A O 1
ATOM 2168 N N . THR A 1 305 ? -20.854 16.650 7.319 1.00 93.81 305 THR A N 1
ATOM 2169 C CA . THR A 1 305 ? -19.501 16.869 6.801 1.00 93.81 305 THR A CA 1
ATOM 2170 C C . THR A 1 305 ? -19.169 18.349 6.702 1.00 93.81 305 THR A C 1
ATOM 2172 O O . THR A 1 305 ? -20.052 19.172 6.462 1.00 93.81 305 THR A O 1
ATOM 2175 N N . THR A 1 306 ? -17.888 18.682 6.794 1.00 95.75 306 THR A N 1
ATOM 2176 C CA . THR A 1 306 ? -17.363 20.006 6.460 1.00 95.75 306 THR A CA 1
ATOM 2177 C C . THR A 1 306 ? -16.054 19.886 5.689 1.00 95.75 306 THR A C 1
ATOM 2179 O O . THR A 1 306 ? -15.294 18.946 5.913 1.00 95.75 306 THR A O 1
ATOM 2182 N N . THR A 1 307 ? -15.790 20.819 4.775 1.00 95.69 307 THR A N 1
ATOM 2183 C CA . THR A 1 307 ? -14.592 20.809 3.927 1.00 95.69 307 THR A CA 1
ATOM 2184 C C . THR A 1 307 ? -13.792 22.088 4.123 1.00 95.69 307 THR A C 1
ATOM 2186 O O . THR A 1 307 ? -14.322 23.189 3.986 1.00 95.69 307 THR A O 1
ATOM 2189 N N . PHE A 1 308 ? -12.501 21.927 4.391 1.00 94.94 308 PHE A N 1
ATOM 2190 C CA . PHE A 1 308 ? -11.497 22.981 4.414 1.00 94.94 308 PHE A CA 1
ATOM 2191 C C . PHE A 1 308 ? -10.735 22.932 3.096 1.00 94.94 308 PHE A C 1
ATOM 2193 O O . PHE A 1 308 ? -10.190 21.893 2.730 1.00 94.94 308 PHE A O 1
ATOM 2200 N N . THR A 1 309 ? -10.722 24.035 2.358 1.00 95.06 309 THR A N 1
ATOM 2201 C CA . THR A 1 309 ? -10.029 24.166 1.069 1.00 95.06 309 THR A CA 1
ATOM 2202 C C . THR A 1 309 ? -8.965 25.241 1.159 1.00 95.06 309 THR A C 1
ATOM 2204 O O . THR A 1 309 ? -9.049 26.119 2.012 1.00 95.06 309 THR A O 1
ATOM 2207 N N . GLY A 1 310 ? -8.025 25.244 0.220 1.00 92.94 310 GLY A N 1
ATOM 2208 C CA . GLY A 1 310 ? -6.987 26.269 0.195 1.00 92.94 310 GLY A CA 1
ATOM 2209 C C . GLY A 1 310 ? -5.796 25.923 1.087 1.00 92.94 310 GLY A C 1
ATOM 2210 O O . GLY A 1 310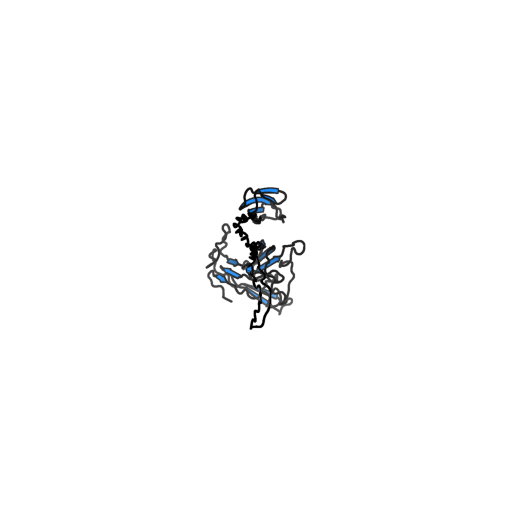 ? -5.012 26.798 1.443 1.00 92.94 310 GLY A O 1
ATOM 2211 N N . LEU A 1 311 ? -5.678 24.654 1.477 1.00 92.25 311 LEU A N 1
ATOM 2212 C CA . LEU A 1 311 ? -4.645 24.189 2.385 1.00 92.25 311 LEU A CA 1
ATOM 2213 C C . LEU A 1 311 ? -3.325 24.033 1.629 1.00 92.25 311 LEU A C 1
ATOM 2215 O O . LEU A 1 311 ? -3.285 23.520 0.504 1.00 92.25 311 LEU A O 1
ATOM 2219 N N . ALA A 1 312 ? -2.249 24.514 2.244 1.00 89.88 312 ALA A N 1
ATOM 2220 C CA . ALA A 1 312 ? -0.897 24.267 1.776 1.00 89.88 312 ALA A CA 1
ATOM 2221 C C . ALA A 1 312 ? -0.483 22.813 2.053 1.00 89.88 312 ALA A C 1
ATOM 2223 O O . ALA A 1 312 ? -1.092 22.107 2.854 1.00 89.88 312 ALA A O 1
ATOM 2224 N N . SER A 1 313 ? 0.583 22.348 1.404 1.00 83.12 313 SER A N 1
ATOM 2225 C CA . SER A 1 313 ? 1.211 21.090 1.818 1.00 83.12 313 SER A CA 1
ATOM 2226 C C . SER A 1 313 ? 1.750 21.233 3.244 1.00 83.12 313 SER A C 1
ATOM 2228 O O . SER A 1 313 ? 2.614 22.074 3.492 1.00 83.12 313 SER A O 1
ATOM 2230 N N . GLY A 1 314 ? 1.281 20.399 4.168 1.00 82.12 314 GLY A N 1
ATOM 2231 C CA . GLY A 1 314 ? 1.697 20.452 5.564 1.00 82.12 314 GLY A CA 1
ATOM 2232 C C . GLY A 1 314 ? 0.919 19.485 6.447 1.00 82.12 314 GLY A C 1
ATOM 2233 O O . GLY A 1 314 ? 0.010 18.793 5.990 1.00 82.12 314 GLY A O 1
ATOM 2234 N N . THR A 1 315 ? 1.302 19.445 7.719 1.00 81.94 315 THR A N 1
ATOM 2235 C CA . THR A 1 315 ? 0.596 18.689 8.754 1.00 81.94 315 THR A CA 1
ATOM 2236 C C . THR A 1 315 ? -0.364 19.623 9.474 1.00 81.94 315 THR A C 1
ATOM 2238 O O . THR A 1 315 ? 0.057 20.661 9.982 1.00 81.94 315 THR A O 1
ATOM 2241 N N . TYR A 1 316 ? -1.632 19.231 9.550 1.00 79.81 316 TYR A N 1
ATOM 2242 C CA . TYR A 1 316 ? -2.667 19.958 10.275 1.00 79.81 316 TYR A CA 1
ATOM 2243 C C . TYR A 1 316 ? -3.020 19.177 11.543 1.00 79.81 316 TYR A C 1
ATOM 2245 O O . TYR A 1 316 ? -3.282 17.978 11.441 1.00 79.81 316 TYR A O 1
ATOM 2253 N N . PRO A 1 317 ? -2.961 19.796 12.733 1.00 71.62 317 PRO A N 1
ATOM 2254 C CA . PRO A 1 317 ? -3.371 19.126 13.958 1.00 71.62 317 PRO A CA 1
ATOM 2255 C C . PRO A 1 317 ? -4.885 18.890 13.942 1.00 71.62 317 PRO A C 1
ATOM 2257 O O . PRO A 1 317 ? -5.636 19.765 13.504 1.00 71.62 317 PRO A O 1
ATOM 2260 N N . ALA A 1 318 ? -5.286 17.709 14.416 1.00 57.56 318 ALA A N 1
ATOM 2261 C CA . ALA A 1 318 ? -6.671 17.365 14.724 1.00 57.56 318 ALA A CA 1
ATOM 2262 C C . ALA A 1 318 ? -7.097 17.928 16.088 1.00 57.56 318 ALA A C 1
ATOM 2264 O O . ALA A 1 318 ? -6.214 18.057 16.974 1.00 57.56 318 ALA A O 1
#

Foldseek 3Di:
DPAFDLAKDKDFPDDQQDLAQDDQRHCADPVSAHQAKFKWKDFVQPCVVPVCARPLVPPDHDGDPVQVQSRGDHFRMKFWFDWHWDWDWQVVDVVTDIDIGIDDGHFFHQPVRDPPDDDDDPDDDRPRGDMDTHHDLQPDAHSVRHRDDAQIKMWMKIWAWPRPCVDVPTDIDIDTDDIDHRHDDDPPPDPPPPPPDDDDDDDDDDDDDDDDDDDDDDDDDDDDDDDDDDDDDDDDDDDDDDDDPDDDPDPDPDFFDKDKDKDKDAAPDAVFQFIKIKMFIATGDDFDWDDWPNDIDTAGHGRGMDMDGRHHHDDTDD

Solvent-accessible surface area (backbone atoms only — not comparable to full-atom values): 20458 Å² total; per-residue (Å²): 129,87,74,74,59,74,54,44,39,58,40,73,59,57,85,68,80,45,68,37,59,43,75,93,66,27,27,33,49,96,83,57,45,60,72,41,56,23,41,33,36,18,66,41,67,56,48,91,83,35,77,52,49,43,34,72,92,69,48,74,92,60,82,51,82,91,47,77,62,66,49,40,45,69,42,45,27,41,22,10,55,65,69,60,69,45,73,45,77,42,74,92,42,88,74,60,44,74,47,61,47,58,53,73,83,54,53,76,40,66,66,50,25,40,73,91,52,76,84,77,74,84,92,69,83,84,80,33,65,40,65,49,76,41,72,59,72,92,78,37,53,35,58,85,72,44,66,72,51,64,70,35,31,32,42,40,35,42,37,37,64,83,68,46,73,77,50,97,80,45,54,66,52,72,48,80,76,50,74,47,69,38,71,54,81,74,80,72,84,72,79,73,82,76,82,77,80,74,84,76,83,79,84,85,84,80,87,84,80,88,80,85,86,87,86,85,83,88,84,90,83,90,83,92,78,84,82,85,87,84,80,84,82,78,83,77,84,80,80,76,81,75,84,73,86,72,82,74,81,74,83,74,84,74,75,49,69,70,47,76,50,75,51,75,44,74,30,89,46,92,92,29,48,67,6,32,42,36,42,36,37,29,45,49,75,56,63,42,81,47,59,52,89,89,46,75,49,78,29,76,41,62,71,29,66,51,73,50,69,56,34,54,73,77,89,71,71,127